Protein AF-A0AAJ0MD45-F1 (afdb_monomer_lite)

Structure (mmCIF, N/CA/C/O backbone):
data_AF-A0AAJ0MD45-F1
#
_entry.id   AF-A0AAJ0MD45-F1
#
loop_
_atom_site.group_PDB
_atom_site.id
_atom_site.type_symbol
_atom_site.label_atom_id
_atom_site.label_alt_id
_atom_site.label_comp_id
_atom_site.label_asym_id
_atom_site.label_entity_id
_atom_site.label_seq_id
_atom_site.pdbx_PDB_ins_code
_atom_site.Cartn_x
_atom_site.Cartn_y
_atom_site.Cartn_z
_atom_site.occupancy
_atom_site.B_iso_or_equiv
_atom_site.auth_seq_id
_atom_site.auth_comp_id
_atom_site.auth_asym_id
_atom_site.auth_atom_id
_atom_site.pdbx_PDB_model_num
ATOM 1 N N . LEU A 1 1 ? -28.366 -1.078 3.105 1.00 83.12 1 LEU A N 1
ATOM 2 C CA . LEU A 1 1 ? -26.933 -0.708 3.150 1.00 83.12 1 LEU A CA 1
ATOM 3 C C . LEU A 1 1 ? -26.158 -1.745 3.974 1.00 83.12 1 LEU A C 1
ATOM 5 O O . LEU A 1 1 ? -26.591 -1.987 5.104 1.00 83.12 1 LEU A O 1
ATOM 9 N N . PRO A 1 2 ? -25.092 -2.366 3.431 1.00 92.88 2 PRO A N 1
ATOM 10 C CA . PRO A 1 2 ? -24.211 -3.306 4.141 1.00 92.88 2 PRO A CA 1
ATOM 11 C C . PRO A 1 2 ? -23.679 -2.762 5.476 1.00 92.88 2 PRO A C 1
ATOM 13 O O . PRO A 1 2 ? -23.594 -1.547 5.665 1.00 92.88 2 PRO A O 1
ATOM 16 N N . ALA A 1 3 ? -23.352 -3.646 6.423 1.00 93.50 3 ALA A N 1
ATOM 17 C CA . ALA A 1 3 ? -23.002 -3.247 7.788 1.00 93.50 3 ALA A CA 1
ATOM 18 C C . ALA A 1 3 ? -21.729 -2.391 7.855 1.00 93.50 3 ALA A C 1
ATOM 20 O O . ALA A 1 3 ? -21.742 -1.358 8.521 1.00 93.50 3 ALA A O 1
ATOM 21 N N . THR A 1 4 ? -20.691 -2.745 7.093 1.00 94.75 4 THR A N 1
ATOM 22 C CA . THR A 1 4 ? -19.435 -1.980 7.007 1.00 94.75 4 THR A CA 1
ATOM 23 C C . THR A 1 4 ? -19.687 -0.554 6.523 1.00 94.75 4 THR A C 1
ATOM 25 O O . THR A 1 4 ? -19.135 0.396 7.065 1.00 94.75 4 THR A O 1
ATOM 28 N N . PHE A 1 5 ? -20.599 -0.364 5.570 1.00 95.19 5 PHE A N 1
ATOM 29 C CA . PHE A 1 5 ? -20.937 0.972 5.074 1.00 95.19 5 PHE A CA 1
ATOM 30 C C . PHE A 1 5 ? -21.738 1.776 6.105 1.00 95.19 5 PHE A C 1
ATOM 32 O O . PHE A 1 5 ? -21.517 2.974 6.257 1.00 95.19 5 PHE A O 1
ATOM 39 N N . ARG A 1 6 ? -22.643 1.133 6.859 1.00 95.56 6 ARG A N 1
ATOM 40 C CA . ARG A 1 6 ? -23.352 1.800 7.967 1.00 95.56 6 ARG A CA 1
ATOM 41 C C . ARG A 1 6 ? -22.382 2.269 9.047 1.00 95.56 6 ARG A C 1
ATOM 43 O O . ARG A 1 6 ? -22.543 3.371 9.562 1.00 95.56 6 ARG A O 1
ATOM 50 N N . ASP A 1 7 ? -21.397 1.447 9.382 1.00 96.56 7 ASP A N 1
ATOM 51 C CA . ASP A 1 7 ? -20.366 1.796 10.355 1.00 96.56 7 ASP A CA 1
ATOM 52 C C . ASP A 1 7 ? -19.456 2.917 9.840 1.00 96.56 7 ASP A C 1
ATOM 54 O O . ASP A 1 7 ? -19.218 3.876 10.571 1.00 96.56 7 ASP A O 1
ATOM 58 N N . ALA A 1 8 ? -19.066 2.890 8.562 1.00 96.50 8 ALA A N 1
ATOM 59 C CA . ALA A 1 8 ? -18.340 3.991 7.931 1.00 96.50 8 ALA A CA 1
ATOM 60 C C . ALA A 1 8 ? -19.123 5.313 8.019 1.00 96.50 8 ALA A C 1
ATOM 62 O O . ALA A 1 8 ? -18.565 6.322 8.435 1.00 96.50 8 ALA A O 1
ATOM 63 N N . VAL A 1 9 ? -20.437 5.304 7.755 1.00 96.75 9 VAL A N 1
ATOM 64 C CA . VAL A 1 9 ? -21.298 6.493 7.918 1.00 96.75 9 VAL A CA 1
ATOM 65 C C . VAL A 1 9 ? -21.298 7.009 9.361 1.00 96.75 9 VAL A C 1
ATOM 67 O O . VAL A 1 9 ? -21.261 8.223 9.571 1.00 96.75 9 VAL A O 1
ATOM 70 N N . LYS A 1 10 ? -21.340 6.121 10.366 1.00 97.06 10 LYS A N 1
ATOM 71 C CA . LYS A 1 10 ? -21.263 6.530 11.780 1.00 97.06 10 LYS A CA 1
ATOM 72 C C . LYS A 1 10 ? -19.928 7.209 12.079 1.00 97.06 10 LYS A C 1
ATOM 74 O O . LYS A 1 10 ? -19.934 8.286 12.667 1.00 97.06 10 LYS A O 1
ATOM 79 N N . VAL A 1 11 ? -18.815 6.613 11.643 1.00 97.19 11 VAL A N 1
ATOM 80 C CA . VAL A 1 11 ? -17.469 7.175 11.836 1.00 97.19 11 VAL A CA 1
ATOM 81 C C . VAL A 1 11 ? -17.342 8.526 11.136 1.00 97.19 11 VAL A C 1
ATOM 83 O O . VAL A 1 11 ? -16.947 9.496 11.774 1.00 97.19 11 VAL A O 1
ATOM 86 N N . SER A 1 12 ? -17.751 8.640 9.870 1.00 97.31 12 SER A N 1
ATOM 87 C CA . SER A 1 12 ? -17.704 9.909 9.131 1.00 97.31 12 SER A CA 1
ATOM 88 C C . SER A 1 12 ? -18.480 11.017 9.842 1.00 97.31 12 SER A C 1
ATOM 90 O O . SER A 1 12 ? -17.963 12.121 10.000 1.00 97.31 12 SER A O 1
ATOM 92 N N . ARG A 1 13 ? -19.688 10.721 10.339 1.00 97.19 13 ARG A N 1
ATOM 93 C CA . ARG A 1 13 ? -20.491 11.687 11.105 1.00 97.19 13 ARG A CA 1
ATOM 94 C C . ARG A 1 13 ? -19.833 12.072 12.427 1.00 97.19 13 ARG A C 1
ATOM 96 O O . ARG A 1 13 ? -19.843 13.250 12.769 1.00 97.19 13 ARG A O 1
ATOM 103 N N . ALA A 1 14 ? -19.252 11.111 13.145 1.00 97.25 14 ALA A N 1
ATOM 104 C CA . ALA A 1 14 ? -18.534 11.369 14.394 1.00 97.25 14 ALA A CA 1
ATOM 105 C C . ALA A 1 14 ? -17.290 12.250 14.181 1.00 97.25 14 ALA A C 1
ATOM 107 O O . ALA A 1 14 ? -16.982 13.088 15.021 1.00 97.25 14 ALA A O 1
ATOM 108 N N . LEU A 1 15 ? -16.627 12.121 13.028 1.00 96.62 15 LEU A N 1
ATOM 109 C CA . LEU A 1 15 ? -15.520 12.984 12.602 1.00 96.62 15 LEU A CA 1
ATOM 110 C C . LEU A 1 15 ? -15.977 14.360 12.078 1.00 96.62 15 LEU A C 1
ATOM 112 O O . LEU A 1 15 ? -15.150 15.146 11.624 1.00 96.62 15 LEU A O 1
ATOM 116 N N . GLY A 1 16 ? -17.282 14.657 12.076 1.00 97.38 16 GLY A N 1
ATOM 117 C CA . GLY A 1 16 ? -17.827 15.903 11.525 1.00 97.38 16 GLY A CA 1
ATOM 118 C C . GLY A 1 16 ? -17.767 15.994 9.994 1.00 97.38 16 GLY A C 1
ATOM 119 O O . GLY A 1 16 ? -17.978 17.066 9.428 1.00 97.38 16 GLY A O 1
ATOM 120 N N . CYS A 1 17 ? -17.497 14.886 9.301 1.00 96.44 17 CYS A N 1
ATOM 121 C CA . CYS A 1 17 ? -17.429 14.835 7.846 1.00 96.44 17 CYS A CA 1
ATOM 122 C C . CYS A 1 17 ? -18.826 14.611 7.249 1.00 96.44 17 CYS A C 1
ATOM 124 O O . CYS A 1 17 ? -19.500 13.621 7.540 1.00 96.44 17 CYS A O 1
ATOM 126 N N . ARG A 1 18 ? -19.259 15.524 6.370 1.00 96.12 18 ARG A N 1
ATOM 127 C CA . ARG A 1 18 ? -20.563 15.438 5.688 1.00 96.12 18 ARG A CA 1
ATOM 128 C C . ARG A 1 18 ? -20.588 14.410 4.555 1.00 96.12 18 ARG A C 1
ATOM 130 O O . ARG A 1 18 ? -21.647 13.858 4.268 1.00 96.12 18 ARG A O 1
ATOM 137 N N . TYR A 1 19 ? -19.449 14.189 3.905 1.00 95.38 19 TYR A N 1
ATOM 138 C CA . TYR A 1 19 ? -19.335 13.354 2.713 1.00 95.38 19 TYR A CA 1
ATOM 139 C C . TYR A 1 19 ? -18.522 12.096 3.007 1.00 95.38 19 TYR A C 1
ATOM 141 O O . TYR A 1 19 ? -17.546 12.140 3.755 1.00 95.38 19 TYR A O 1
ATOM 149 N N . LEU A 1 20 ? -18.945 10.988 2.406 1.00 95.88 20 LEU A N 1
ATOM 150 C CA . LEU A 1 20 ? -18.277 9.695 2.447 1.00 95.88 20 LEU A CA 1
ATOM 151 C C . LEU A 1 20 ? -18.264 9.148 1.022 1.00 95.88 20 LEU A C 1
ATOM 153 O O . LEU A 1 20 ? -19.322 9.030 0.406 1.00 95.88 20 LEU A O 1
ATOM 157 N N . TRP A 1 21 ? -17.073 8.841 0.520 1.00 95.38 21 TRP A N 1
ATOM 158 C CA . TRP A 1 21 ? -16.877 8.204 -0.775 1.00 95.38 21 TRP A CA 1
ATOM 159 C C . TRP A 1 21 ? -16.576 6.720 -0.558 1.00 95.38 21 TRP A C 1
ATOM 161 O O . TRP A 1 21 ? -15.748 6.373 0.284 1.00 95.38 21 TRP A O 1
ATOM 171 N N . ILE A 1 22 ? -17.286 5.857 -1.280 1.00 92.25 22 ILE A N 1
ATOM 172 C CA . ILE A 1 22 ? -17.079 4.407 -1.298 1.00 92.25 22 ILE A CA 1
ATOM 173 C C . ILE A 1 22 ? -17.151 3.998 -2.765 1.00 92.25 22 ILE A C 1
ATOM 175 O O . ILE A 1 22 ? -18.192 4.193 -3.388 1.00 92.25 22 ILE A O 1
ATOM 179 N N . ASP A 1 23 ? -16.071 3.431 -3.296 1.00 88.44 23 ASP A N 1
ATOM 180 C CA . ASP A 1 23 ? -15.916 3.011 -4.696 1.00 88.44 23 ASP A CA 1
ATOM 181 C C . ASP A 1 23 ? -17.160 2.310 -5.274 1.00 88.44 23 ASP A C 1
ATOM 183 O O . ASP A 1 23 ? -17.734 2.744 -6.266 1.00 88.44 23 ASP A O 1
ATOM 187 N N . SER A 1 24 ? -17.663 1.290 -4.587 1.00 88.06 24 SER A N 1
ATOM 188 C CA . SER A 1 24 ? -18.817 0.478 -4.979 1.00 88.06 24 SER A CA 1
ATOM 189 C C . SER A 1 24 ? -20.164 1.208 -4.935 1.00 88.06 24 SER A C 1
ATOM 191 O O . SER A 1 24 ? -21.157 0.676 -5.428 1.00 88.06 24 SER A O 1
ATOM 193 N N . LEU A 1 25 ? -20.226 2.403 -4.339 1.00 89.75 25 LEU A N 1
ATOM 194 C CA . LEU A 1 25 ? -21.418 3.259 -4.314 1.00 89.75 25 LEU A CA 1
ATOM 195 C C . LEU A 1 25 ? -21.279 4.499 -5.202 1.00 89.75 25 LEU A C 1
ATOM 197 O O . LEU A 1 25 ? -22.290 5.033 -5.650 1.00 89.75 25 LEU A O 1
ATOM 201 N N . CYS A 1 26 ? -20.054 4.987 -5.392 1.00 91.31 26 CYS A N 1
ATOM 202 C CA . CYS A 1 26 ? -19.765 6.241 -6.081 1.00 91.31 26 CYS A CA 1
ATOM 203 C C . CYS A 1 26 ? -19.313 6.049 -7.532 1.00 91.31 26 CYS A C 1
ATOM 205 O O . CYS A 1 26 ? -19.339 7.020 -8.277 1.00 91.31 26 CYS A O 1
ATOM 207 N N . ILE A 1 27 ? -18.926 4.832 -7.919 1.00 89.44 27 ILE A N 1
ATOM 208 C CA . ILE A 1 27 ? -18.541 4.461 -9.284 1.00 89.44 27 ILE A CA 1
ATOM 209 C C . ILE A 1 27 ? -19.609 3.518 -9.849 1.00 89.44 27 ILE A C 1
ATOM 211 O O . ILE A 1 27 ? -19.971 2.520 -9.214 1.00 89.44 27 ILE A O 1
ATOM 215 N N . ILE A 1 28 ? -20.090 3.809 -11.055 1.00 89.06 28 ILE A N 1
ATOM 216 C CA . ILE A 1 28 ? -21.016 2.969 -11.811 1.00 89.06 28 ILE A CA 1
ATOM 217 C C . ILE A 1 28 ? -20.252 1.742 -12.324 1.00 89.06 28 ILE A C 1
ATOM 219 O O . ILE A 1 28 ? -19.382 1.824 -13.191 1.00 89.06 28 ILE A O 1
ATOM 223 N N . GLN A 1 29 ? -20.593 0.580 -11.772 1.00 83.00 29 GLN A N 1
ATOM 224 C CA . GLN A 1 29 ? -19.960 -0.700 -12.091 1.00 83.00 29 GLN A CA 1
ATOM 225 C C . GLN A 1 29 ? -20.602 -1.368 -13.320 1.00 83.00 29 GLN A C 1
ATOM 227 O O . GLN A 1 29 ? -21.792 -1.192 -13.576 1.00 83.00 29 GLN A O 1
ATOM 232 N N . GLY A 1 30 ? -19.840 -2.223 -14.010 1.00 81.31 30 GLY A N 1
ATOM 233 C CA . GLY A 1 30 ? -20.331 -3.067 -15.109 1.00 81.31 30 GLY A CA 1
ATOM 234 C C . GLY A 1 30 ? -20.169 -2.463 -16.507 1.00 81.31 30 GLY A C 1
ATOM 235 O O . GLY A 1 30 ? -19.502 -1.443 -16.692 1.00 81.31 30 GLY A O 1
ATOM 236 N N . ASP A 1 31 ? -20.756 -3.129 -17.504 1.00 78.94 31 ASP A N 1
ATOM 237 C CA . ASP A 1 31 ? -20.684 -2.714 -18.908 1.00 78.94 31 ASP A CA 1
ATOM 238 C C . ASP A 1 31 ? -21.360 -1.355 -19.119 1.00 78.94 31 ASP A C 1
ATOM 240 O O . ASP A 1 31 ? -22.496 -1.133 -18.700 1.00 78.94 31 ASP A O 1
ATOM 244 N N . GLY A 1 32 ? -20.648 -0.432 -19.770 1.00 80.50 32 GLY A N 1
ATOM 245 C CA . GLY A 1 32 ? -21.091 0.959 -19.914 1.00 80.50 32 GLY A CA 1
ATOM 246 C C . GLY A 1 32 ? -20.976 1.796 -18.632 1.00 80.50 32 GLY A C 1
ATOM 247 O O . GLY A 1 32 ? -21.434 2.937 -18.622 1.00 80.50 32 GLY A O 1
ATOM 248 N N . GLY A 1 33 ? -20.373 1.249 -17.572 1.00 84.06 33 GLY A N 1
ATOM 249 C CA . GLY A 1 33 ? -20.033 1.976 -16.353 1.00 84.06 33 GLY A CA 1
ATOM 250 C C . GLY A 1 33 ? -18.845 2.928 -16.523 1.00 84.06 33 GLY A C 1
ATOM 251 O O . GLY A 1 33 ? -18.151 2.932 -17.543 1.00 84.06 33 GLY A O 1
ATOM 252 N N . ASP A 1 34 ? -18.584 3.726 -15.493 1.00 87.06 34 ASP A N 1
ATOM 253 C CA . ASP A 1 34 ? -17.570 4.787 -15.489 1.00 87.06 34 ASP A CA 1
ATOM 254 C C . ASP A 1 34 ? -16.270 4.388 -14.771 1.00 87.06 34 ASP A C 1
ATOM 256 O O . ASP A 1 34 ? -15.356 5.200 -14.659 1.00 87.06 34 ASP A O 1
ATOM 260 N N . PHE A 1 35 ? -16.113 3.121 -14.366 1.00 84.56 35 PHE A N 1
ATOM 261 C CA . PHE A 1 35 ? -14.917 2.643 -13.658 1.00 84.56 35 PHE A CA 1
ATOM 262 C C . PHE A 1 35 ? -13.598 3.029 -14.342 1.00 84.56 35 PHE A C 1
ATOM 264 O O . PHE A 1 35 ? -12.674 3.484 -13.681 1.00 84.56 35 PHE A O 1
ATOM 271 N N . ASN A 1 36 ? -13.493 2.904 -15.670 1.00 80.19 36 ASN A N 1
ATOM 272 C CA . ASN A 1 36 ? -12.269 3.276 -16.395 1.00 80.19 36 ASN A CA 1
ATOM 273 C C . ASN A 1 36 ? -11.965 4.784 -16.349 1.00 80.19 36 ASN A C 1
ATOM 275 O O . ASN A 1 36 ? -10.815 5.181 -16.543 1.00 80.19 36 ASN A O 1
ATOM 279 N N . GLN A 1 37 ? -12.986 5.620 -16.165 1.00 83.00 37 GLN A N 1
ATOM 280 C CA . GLN A 1 37 ? -12.845 7.061 -15.994 1.00 83.00 37 GLN A CA 1
ATOM 281 C C . GLN A 1 37 ? -12.492 7.374 -14.538 1.00 83.00 37 GLN A C 1
ATOM 283 O O . GLN A 1 37 ? -11.464 7.996 -14.286 1.00 83.00 37 GLN A O 1
ATOM 288 N N . GLU A 1 38 ? -13.274 6.865 -13.588 1.00 86.44 38 GLU A N 1
ATOM 289 C CA . GLU A 1 38 ? -13.096 7.123 -12.157 1.00 86.44 38 GLU A CA 1
ATOM 290 C C . GLU A 1 38 ? -11.792 6.535 -11.601 1.00 86.44 38 GLU A C 1
ATOM 292 O O . GLU A 1 38 ? -11.142 7.164 -10.767 1.00 86.44 38 GLU A O 1
ATOM 297 N N . ALA A 1 39 ? -11.325 5.394 -12.120 1.00 80.75 39 ALA A N 1
ATOM 298 C CA . ALA A 1 39 ? -10.041 4.801 -11.741 1.00 80.75 39 ALA A CA 1
ATOM 299 C C . ALA A 1 39 ? -8.860 5.758 -11.978 1.00 80.75 39 ALA A C 1
ATOM 301 O O . ALA A 1 39 ? -7.920 5.786 -11.185 1.00 80.75 39 ALA A O 1
ATOM 302 N N . LYS A 1 40 ? -8.931 6.601 -13.019 1.00 79.25 40 LYS A N 1
ATOM 303 C CA . LYS A 1 40 ? -7.914 7.632 -13.302 1.00 79.25 40 LYS A CA 1
ATOM 304 C C . LYS A 1 40 ? -7.949 8.776 -12.287 1.00 79.25 40 LYS A C 1
ATOM 306 O O . LYS A 1 40 ? -6.951 9.461 -12.096 1.00 79.25 40 LYS A O 1
ATOM 311 N N . HIS A 1 41 ? -9.091 8.982 -11.637 1.00 84.44 41 HIS A N 1
ATOM 312 C CA . HIS A 1 41 ? -9.302 10.020 -10.631 1.00 84.44 41 HIS A CA 1
ATOM 313 C C . HIS A 1 41 ? -9.136 9.511 -9.195 1.00 84.44 41 HIS A C 1
ATOM 315 O O . HIS A 1 41 ? -9.073 10.329 -8.277 1.00 84.44 41 HIS A O 1
ATOM 321 N N . MET A 1 42 ? -8.990 8.196 -8.975 1.00 84.44 42 MET A N 1
ATOM 322 C CA . MET A 1 42 ? -8.788 7.623 -7.636 1.00 84.44 42 MET A CA 1
ATOM 323 C C . MET A 1 42 ? -7.632 8.302 -6.899 1.00 84.44 42 MET A C 1
ATOM 325 O O . MET A 1 42 ? -7.763 8.621 -5.720 1.00 84.44 42 MET A O 1
ATOM 329 N N . GLU A 1 43 ? -6.541 8.627 -7.597 1.00 85.19 43 GLU A N 1
ATOM 330 C CA . GLU A 1 43 ? -5.417 9.353 -7.000 1.00 85.19 43 GLU A CA 1
ATOM 331 C C . GLU A 1 43 ? -5.854 10.669 -6.323 1.00 85.19 43 GLU A C 1
ATOM 333 O O . GLU A 1 43 ? -5.455 10.981 -5.196 1.00 85.19 43 GLU A O 1
ATOM 338 N N . GLN A 1 44 ? -6.710 11.434 -7.000 1.00 88.56 44 GLN A N 1
ATOM 339 C CA . GLN A 1 44 ? -7.220 12.726 -6.541 1.00 88.56 44 GLN A CA 1
ATOM 340 C C . GLN A 1 44 ? -8.215 12.545 -5.393 1.00 88.56 44 GLN A C 1
ATOM 342 O O . GLN A 1 44 ? -8.210 13.334 -4.449 1.00 88.56 44 GLN A O 1
ATOM 347 N N . VAL A 1 45 ? -9.021 11.481 -5.435 1.00 91.69 45 VAL A N 1
ATOM 348 C CA . VAL A 1 45 ? -9.960 11.131 -4.362 1.00 91.69 45 VAL A CA 1
ATOM 349 C C . VAL A 1 45 ? -9.210 10.821 -3.065 1.00 91.69 45 VAL A C 1
ATOM 351 O O . VAL A 1 45 ? -9.470 11.468 -2.050 1.00 91.69 45 VAL A O 1
ATOM 354 N N . TYR A 1 46 ? -8.246 9.893 -3.083 1.00 91.25 46 TYR A N 1
ATOM 355 C CA . TYR A 1 46 ? -7.515 9.493 -1.872 1.00 91.25 46 TYR A CA 1
ATOM 356 C C . TYR A 1 46 ? -6.631 10.617 -1.323 1.00 91.25 46 TYR A C 1
ATOM 358 O O . TYR A 1 46 ? -6.619 10.861 -0.116 1.00 91.25 46 TYR A O 1
ATOM 366 N N . SER A 1 47 ? -5.945 11.360 -2.195 1.00 89.06 47 SER A N 1
ATOM 367 C CA . SER A 1 47 ? -5.082 12.463 -1.750 1.00 89.06 47 SER A CA 1
ATOM 368 C C . SER A 1 47 ? -5.832 13.737 -1.351 1.00 89.06 47 SER A C 1
ATOM 370 O O . SER A 1 47 ? -5.320 14.526 -0.549 1.00 89.06 47 SER A O 1
ATOM 372 N N . GLY A 1 48 ? -7.052 13.927 -1.861 1.00 91.38 48 GLY A N 1
ATOM 373 C CA . GLY A 1 48 ? -7.964 15.003 -1.476 1.00 91.38 48 GLY A CA 1
ATOM 374 C C . GLY A 1 48 ? -8.844 14.680 -0.263 1.00 91.38 48 GLY A C 1
ATOM 375 O O . GLY A 1 48 ? -9.453 15.591 0.302 1.00 91.38 48 GLY A O 1
ATOM 376 N N . ALA A 1 49 ? -8.916 13.414 0.160 1.00 93.62 49 ALA A N 1
ATOM 377 C CA . ALA A 1 49 ? -9.739 12.997 1.288 1.00 93.62 49 ALA A CA 1
ATOM 378 C C . ALA A 1 49 ? -9.273 13.633 2.610 1.00 93.62 49 ALA A C 1
ATOM 380 O O . ALA A 1 49 ? -8.079 13.795 2.876 1.00 93.62 49 ALA A O 1
ATOM 381 N N . TYR A 1 50 ? -10.232 13.949 3.488 1.00 94.50 50 TYR A N 1
ATOM 382 C CA . TYR A 1 50 ? -9.927 14.390 4.853 1.00 94.50 50 TYR A CA 1
ATOM 383 C C . TYR A 1 50 ? -9.129 13.317 5.614 1.00 94.50 50 TYR A C 1
ATOM 385 O O . TYR A 1 50 ? -8.080 13.613 6.197 1.00 94.50 50 TYR A O 1
ATOM 393 N N . CYS A 1 51 ? -9.623 12.077 5.557 1.00 94.69 51 CYS A N 1
ATOM 394 C CA . CYS A 1 51 ? -8.945 10.854 5.964 1.00 94.69 51 CYS A CA 1
ATOM 395 C C . CYS A 1 51 ? -9.547 9.651 5.224 1.00 94.69 51 CYS A C 1
ATOM 397 O O . CYS A 1 51 ? -10.706 9.692 4.806 1.00 94.69 51 CYS A O 1
ATOM 399 N N . VAL A 1 52 ? -8.788 8.565 5.134 1.00 95.31 52 VAL A N 1
ATOM 400 C CA . VAL A 1 52 ? -9.249 7.262 4.643 1.00 95.31 52 VAL A CA 1
ATOM 401 C C . VAL A 1 52 ? -9.587 6.365 5.831 1.00 95.31 52 VAL A C 1
ATOM 403 O O . VAL A 1 52 ? -8.867 6.346 6.829 1.00 95.31 52 VAL A O 1
ATOM 406 N N . LEU A 1 53 ? -10.696 5.628 5.739 1.00 95.62 53 LEU A N 1
ATOM 407 C CA . LEU A 1 53 ? -11.059 4.600 6.716 1.00 95.62 53 LEU A CA 1
ATOM 408 C C . LEU A 1 53 ? -10.646 3.236 6.155 1.00 95.62 53 LEU A C 1
ATOM 410 O O . LEU A 1 53 ? -11.312 2.702 5.270 1.00 95.62 53 LEU A O 1
ATOM 414 N N . ALA A 1 54 ? -9.555 2.676 6.667 1.00 93.88 54 ALA A N 1
ATOM 415 C CA . ALA A 1 54 ? -9.053 1.368 6.271 1.00 93.88 54 ALA A CA 1
ATOM 416 C C . ALA A 1 54 ? -9.600 0.299 7.225 1.00 93.88 54 ALA A C 1
ATOM 418 O O . ALA A 1 54 ? -9.227 0.227 8.396 1.00 93.88 54 ALA A O 1
ATOM 419 N N . VAL A 1 55 ? -10.530 -0.522 6.744 1.00 91.38 55 VAL A N 1
ATOM 420 C CA . VAL A 1 55 ? -11.215 -1.519 7.575 1.00 91.38 55 VAL A CA 1
ATOM 421 C C . VAL A 1 55 ? -10.567 -2.888 7.384 1.00 91.38 55 VAL A C 1
ATOM 423 O O . VAL A 1 55 ? -11.010 -3.676 6.553 1.00 91.38 55 VAL A O 1
ATOM 426 N N . SER A 1 56 ? -9.520 -3.173 8.160 1.00 84.94 56 SER A N 1
ATOM 427 C CA . SER A 1 56 ? -8.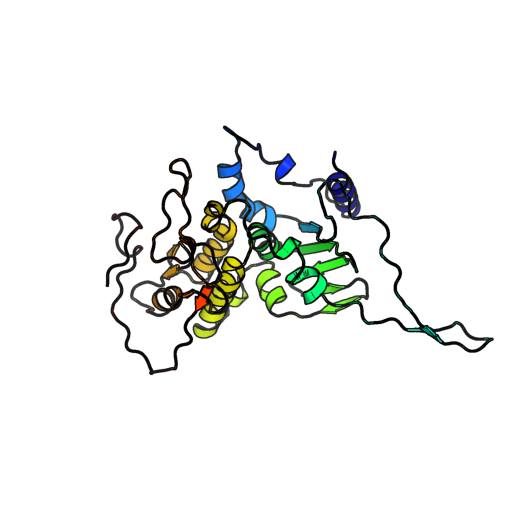767 -4.435 8.069 1.00 84.94 56 SER A CA 1
ATOM 428 C C . SER A 1 56 ? -9.449 -5.609 8.777 1.00 84.94 56 SER A C 1
ATOM 430 O O . SER A 1 56 ? -9.200 -6.752 8.427 1.00 84.94 56 SER A O 1
ATOM 432 N N . ARG A 1 57 ? -10.322 -5.346 9.759 1.00 83.25 57 ARG A N 1
ATOM 433 C CA . ARG A 1 57 ? -10.977 -6.393 10.574 1.00 83.25 57 ARG A CA 1
ATOM 434 C C . ARG A 1 57 ? -12.266 -6.984 9.998 1.00 83.25 57 ARG A C 1
ATOM 436 O O . ARG A 1 57 ? -12.858 -7.869 10.606 1.00 83.25 57 ARG A O 1
ATOM 443 N N . ALA A 1 58 ? -12.784 -6.430 8.904 1.00 79.06 58 ALA A N 1
ATOM 444 C CA . ALA A 1 58 ? -14.065 -6.859 8.353 1.00 79.06 58 ALA A CA 1
ATOM 445 C C . ALA A 1 58 ? -13.840 -7.886 7.240 1.00 79.06 58 ALA A C 1
ATOM 447 O O . ALA A 1 58 ? -13.410 -7.529 6.148 1.00 79.06 58 ALA A O 1
ATOM 448 N N . ALA A 1 59 ? -14.226 -9.140 7.483 1.00 76.56 59 ALA A N 1
ATOM 449 C CA . ALA A 1 59 ? -14.123 -10.214 6.488 1.00 76.56 59 ALA A CA 1
ATOM 450 C C . ALA A 1 59 ? -14.982 -9.976 5.225 1.00 76.56 59 ALA A C 1
ATOM 452 O O . ALA A 1 59 ? -14.785 -10.614 4.195 1.00 76.56 59 ALA A O 1
ATOM 453 N N . SER A 1 60 ? -15.975 -9.082 5.293 1.00 82.38 60 SER A N 1
ATOM 454 C CA . SER A 1 60 ? -16.773 -8.659 4.139 1.00 82.38 60 SER A CA 1
ATOM 455 C C . SER A 1 60 ? -17.462 -7.315 4.388 1.00 82.38 60 SER A C 1
ATOM 457 O O . SER A 1 60 ? -17.547 -6.831 5.521 1.00 82.38 60 SER A O 1
ATOM 459 N N . HIS A 1 61 ? -18.069 -6.741 3.345 1.00 82.00 61 HIS A N 1
ATOM 460 C CA . HIS A 1 61 ? -18.904 -5.537 3.464 1.00 82.00 61 HIS A CA 1
ATOM 461 C C . HIS A 1 61 ? -20.138 -5.727 4.376 1.00 82.00 61 HIS A C 1
ATOM 463 O O . HIS A 1 61 ? -20.746 -4.747 4.819 1.00 82.00 61 HIS A O 1
ATOM 469 N N . TYR A 1 62 ? -20.511 -6.974 4.686 1.00 87.69 62 TYR A N 1
ATOM 470 C CA . TYR A 1 62 ? -21.651 -7.309 5.542 1.00 87.69 62 TYR A CA 1
ATOM 471 C C . TYR A 1 62 ? -21.289 -7.496 7.019 1.00 87.69 62 TYR A C 1
ATOM 473 O O . TYR A 1 62 ? -22.205 -7.527 7.838 1.00 87.69 62 TYR A O 1
ATOM 481 N N . ALA A 1 63 ? -20.001 -7.579 7.366 1.00 88.31 63 ALA A N 1
ATOM 482 C CA . ALA A 1 63 ? -19.559 -7.861 8.732 1.00 88.31 63 ALA A CA 1
ATOM 483 C C . ALA A 1 63 ? -19.729 -6.661 9.684 1.00 88.31 63 ALA A C 1
ATOM 485 O O . ALA A 1 63 ? -20.125 -6.836 10.834 1.00 88.31 63 ALA A O 1
ATOM 486 N N . GLY A 1 64 ? -19.486 -5.434 9.202 1.00 90.69 64 GLY A N 1
ATOM 487 C CA . GLY A 1 64 ? -19.306 -4.283 10.093 1.00 90.69 64 GLY A CA 1
ATOM 488 C C . GLY A 1 64 ? -17.925 -4.302 10.755 1.00 90.69 64 GLY A C 1
ATOM 489 O O . GLY A 1 64 ? -17.161 -5.247 10.582 1.00 90.69 64 GLY A O 1
ATOM 490 N N . PHE A 1 65 ? -17.581 -3.239 11.481 1.00 93.38 65 PHE A N 1
ATOM 491 C CA . PHE A 1 65 ? -16.264 -3.124 12.130 1.00 93.38 65 PHE A CA 1
ATOM 492 C C . PHE A 1 65 ? -16.276 -2.398 13.480 1.00 93.38 65 PHE A C 1
ATOM 494 O O . PHE A 1 65 ? -15.254 -2.360 14.168 1.00 93.38 65 PHE A O 1
ATOM 501 N N . LEU A 1 66 ? -17.425 -1.861 13.905 1.00 93.00 66 LEU A N 1
ATOM 502 C CA . LEU A 1 66 ? -17.583 -1.203 15.210 1.00 93.00 66 LEU A CA 1
ATOM 503 C C . LEU A 1 66 ? -18.102 -2.143 16.311 1.00 93.00 66 LEU A C 1
ATOM 505 O O . LEU A 1 66 ? -18.606 -1.684 17.333 1.00 93.00 66 LEU A O 1
ATOM 509 N N . HIS A 1 67 ? -18.015 -3.457 16.112 1.00 87.88 67 HIS A N 1
ATOM 510 C CA . HIS A 1 67 ? -18.357 -4.431 17.147 1.00 87.88 67 HIS A CA 1
ATOM 511 C C . HIS A 1 67 ? -17.270 -4.492 18.242 1.00 87.88 67 HIS A C 1
ATOM 513 O O . HIS A 1 67 ? -16.115 -4.121 17.975 1.00 87.88 67 HIS A O 1
ATOM 519 N N . PRO A 1 68 ? -17.610 -4.977 19.458 1.00 87.44 68 PRO A N 1
ATOM 520 C CA . PRO A 1 68 ? -16.653 -5.142 20.550 1.00 87.44 68 PRO A CA 1
ATOM 521 C C . PRO A 1 68 ? -15.381 -5.884 20.119 1.00 87.44 68 PRO A C 1
ATOM 523 O O . PRO A 1 68 ? -15.390 -6.698 19.184 1.00 87.44 68 PRO A O 1
ATOM 526 N N . ARG A 1 69 ? -14.264 -5.558 20.771 1.00 84.12 69 ARG A N 1
ATOM 527 C CA . ARG A 1 69 ? -12.980 -6.231 20.547 1.00 84.12 69 ARG A CA 1
ATOM 528 C C . ARG A 1 69 ? -12.850 -7.450 21.442 1.00 84.12 69 ARG A C 1
ATOM 530 O O . ARG A 1 69 ? -13.550 -7.560 22.445 1.00 84.12 69 ARG A O 1
ATOM 537 N N . LYS A 1 70 ? -11.948 -8.351 21.056 1.00 81.88 70 LYS A N 1
ATOM 538 C CA . LYS A 1 70 ? -11.584 -9.496 21.885 1.00 81.88 70 LYS A CA 1
ATOM 539 C C . LYS A 1 70 ? -10.991 -8.980 23.198 1.00 81.88 70 LYS A C 1
ATOM 541 O O . LYS A 1 70 ? -10.136 -8.093 23.180 1.00 81.88 70 LYS A O 1
ATOM 546 N N . GLU A 1 71 ? -11.467 -9.521 24.313 1.00 85.06 71 GLU A N 1
ATOM 547 C CA . GLU A 1 71 ? -10.864 -9.267 25.618 1.00 85.06 71 GLU A CA 1
ATOM 548 C C . GLU A 1 71 ? -9.416 -9.759 25.621 1.00 85.06 71 GLU A C 1
ATOM 550 O O . GLU A 1 71 ? -9.057 -10.710 24.920 1.00 85.06 71 GLU A O 1
ATOM 555 N N . ARG A 1 72 ? -8.571 -9.054 26.365 1.00 86.94 72 ARG A N 1
ATOM 556 C CA . ARG A 1 72 ? -7.143 -9.344 26.437 1.00 86.94 72 ARG A CA 1
ATOM 557 C C . ARG A 1 72 ? -6.857 -10.084 27.720 1.00 86.94 72 ARG A C 1
ATOM 559 O O . ARG A 1 72 ? -7.396 -9.716 28.762 1.00 86.94 72 ARG A O 1
ATOM 566 N N . ASP A 1 73 ? -5.956 -11.046 27.634 1.00 89.75 73 ASP A N 1
ATOM 567 C CA . ASP A 1 73 ? -5.425 -11.693 28.818 1.00 89.75 73 ASP A CA 1
ATOM 568 C C . ASP A 1 73 ? -4.618 -10.676 29.630 1.00 89.75 73 ASP A C 1
ATOM 570 O O . ASP A 1 73 ? -3.860 -9.859 29.088 1.00 89.75 73 ASP A O 1
ATOM 574 N N . PHE A 1 74 ? -4.822 -10.705 30.942 1.00 91.25 74 PHE A N 1
ATOM 575 C CA . PHE A 1 74 ? -4.131 -9.839 31.878 1.00 91.25 74 PHE A CA 1
ATOM 576 C C . PHE A 1 74 ? -3.867 -10.565 33.192 1.00 91.25 74 PHE A C 1
ATOM 578 O O . PHE A 1 74 ? -4.605 -11.466 33.591 1.00 91.25 74 PHE A O 1
ATOM 585 N N . VAL A 1 75 ? -2.827 -10.126 33.891 1.00 92.56 75 VAL A N 1
ATOM 586 C CA . VAL A 1 75 ? -2.546 -10.516 35.271 1.00 92.56 75 VAL A CA 1
ATOM 587 C C . VAL A 1 75 ? -2.832 -9.317 36.162 1.00 92.56 75 VAL A C 1
ATOM 589 O O . VAL A 1 75 ? -2.282 -8.238 35.946 1.00 92.56 75 VAL A O 1
ATOM 592 N N . ALA A 1 76 ? -3.699 -9.502 37.154 1.00 92.06 76 ALA A N 1
ATOM 593 C CA . ALA A 1 76 ? -3.928 -8.516 38.200 1.00 92.06 76 ALA A CA 1
ATOM 594 C C . ALA A 1 76 ? -2.931 -8.752 39.341 1.00 92.06 76 ALA A C 1
ATOM 596 O O . ALA A 1 76 ? -2.847 -9.856 39.879 1.00 92.06 76 ALA A O 1
ATOM 597 N N . LEU A 1 77 ? -2.179 -7.719 39.700 1.00 90.31 77 LEU A N 1
ATOM 598 C CA . LEU A 1 77 ? -1.261 -7.696 40.831 1.00 90.31 77 LEU A CA 1
ATOM 599 C C . LEU A 1 77 ? -1.770 -6.669 41.838 1.00 90.31 77 LEU A C 1
ATOM 601 O O . LEU A 1 77 ? -1.913 -5.497 41.505 1.00 90.31 77 LEU A O 1
ATOM 605 N N . GLY A 1 78 ? -2.032 -7.088 43.068 1.00 86.81 78 GLY A N 1
ATOM 606 C CA . GLY A 1 78 ? -2.466 -6.185 44.127 1.00 86.81 78 GLY A CA 1
ATOM 607 C C . GLY A 1 78 ? -2.385 -6.846 45.495 1.00 86.81 78 GLY A C 1
ATOM 608 O O . GLY A 1 78 ? -2.388 -8.073 45.594 1.00 86.81 78 GLY A O 1
ATOM 609 N N . GLU A 1 79 ? -2.304 -6.017 46.530 1.00 83.62 79 GLU A N 1
ATOM 610 C CA . GLU A 1 79 ? -2.517 -6.418 47.922 1.00 83.62 79 GLU A CA 1
ATOM 611 C C . GLU A 1 79 ? -3.974 -6.129 48.322 1.00 83.62 79 GLU A C 1
ATOM 613 O O . GLU A 1 79 ? -4.625 -5.281 47.711 1.00 83.62 79 GLU A O 1
ATOM 618 N N . ASP A 1 80 ? -4.487 -6.795 49.364 1.00 80.62 80 ASP A N 1
ATOM 619 C CA . ASP A 1 80 ? -5.913 -6.787 49.752 1.00 80.62 80 ASP A CA 1
ATOM 620 C C . ASP A 1 80 ? -6.523 -5.390 50.024 1.00 80.62 80 ASP A C 1
ATOM 622 O O . ASP A 1 80 ? -7.745 -5.258 50.088 1.00 80.62 80 ASP A O 1
ATOM 626 N N . ASN A 1 81 ? -5.702 -4.340 50.166 1.00 85.62 81 ASN A N 1
ATOM 627 C CA . ASN A 1 81 ? -6.128 -2.975 50.497 1.00 85.62 81 ASN A CA 1
ATOM 628 C C . ASN A 1 81 ? -5.725 -1.897 49.472 1.00 85.62 81 ASN A C 1
ATOM 630 O O . ASN A 1 81 ? -5.982 -0.717 49.720 1.00 85.62 81 ASN A O 1
ATOM 634 N N . GLU A 1 82 ? -5.126 -2.259 48.334 1.00 88.19 82 GLU A N 1
ATOM 635 C CA . GLU A 1 82 ? -4.763 -1.300 47.283 1.00 88.19 82 GLU A CA 1
ATOM 636 C C . GLU A 1 82 ? -5.435 -1.635 45.942 1.00 88.19 82 GLU A C 1
ATOM 638 O O . GLU A 1 82 ? -5.731 -2.799 45.663 1.00 88.19 82 GLU A O 1
ATOM 643 N N . PRO A 1 83 ? -5.704 -0.632 45.082 1.00 89.00 83 PRO A N 1
ATOM 644 C CA . PRO A 1 83 ? -6.199 -0.888 43.738 1.00 89.00 83 PRO A CA 1
ATOM 645 C C . PRO A 1 83 ? -5.219 -1.796 42.977 1.00 89.00 83 PRO A C 1
ATOM 647 O O . PRO A 1 83 ? -4.034 -1.466 42.901 1.00 89.00 83 PRO A O 1
ATOM 650 N N . PRO A 1 84 ? -5.681 -2.911 42.387 1.00 89.88 84 PRO A N 1
ATOM 651 C CA . PRO A 1 84 ? -4.798 -3.801 41.654 1.00 89.88 84 PRO A CA 1
ATOM 652 C C . PRO A 1 84 ? -4.262 -3.117 40.393 1.00 89.88 84 PRO A C 1
ATOM 654 O O . PRO A 1 84 ? -4.982 -2.410 39.681 1.00 89.88 84 PRO A O 1
ATOM 657 N N . PHE A 1 85 ? -2.998 -3.380 40.087 1.00 90.31 85 PHE A N 1
ATOM 658 C CA . PHE A 1 85 ? -2.371 -3.053 38.817 1.00 90.31 85 PHE A CA 1
ATOM 659 C C . PHE A 1 85 ? -2.567 -4.214 37.845 1.00 90.31 85 PHE A C 1
ATOM 661 O O . PHE A 1 85 ? -2.409 -5.377 38.206 1.00 90.31 85 PHE A O 1
ATOM 668 N N . TYR A 1 86 ? -2.885 -3.903 36.593 1.00 89.69 86 TYR A N 1
ATOM 669 C CA . TYR A 1 86 ? -3.102 -4.905 35.554 1.00 89.69 86 TYR A CA 1
ATOM 670 C C . TYR A 1 86 ? -1.930 -4.898 34.577 1.00 89.69 86 TYR A C 1
ATOM 672 O O . TYR A 1 86 ? -1.563 -3.848 34.049 1.00 89.69 86 TYR A O 1
ATOM 680 N N . ILE A 1 87 ? -1.352 -6.070 34.331 1.00 90.00 87 ILE A N 1
ATOM 681 C CA . ILE A 1 87 ? -0.302 -6.277 33.334 1.00 90.00 87 ILE A CA 1
ATOM 682 C C . ILE A 1 87 ? -0.890 -7.077 32.177 1.00 90.00 87 ILE A C 1
ATOM 684 O O . ILE A 1 87 ? -1.440 -8.154 32.388 1.00 90.00 87 ILE A O 1
ATOM 688 N N . CYS A 1 88 ? -0.728 -6.570 30.957 1.00 89.00 88 CYS A N 1
ATOM 689 C CA . CYS A 1 88 ? -1.133 -7.238 29.721 1.00 89.00 88 CYS A CA 1
ATOM 690 C C . CYS A 1 88 ? 0.053 -7.285 28.751 1.00 89.00 88 CYS A C 1
ATOM 692 O O . CYS A 1 88 ? 0.951 -6.442 28.826 1.00 89.00 88 CYS A O 1
ATOM 694 N N . GLU A 1 89 ? 0.030 -8.209 27.791 1.00 88.50 89 GLU A N 1
ATOM 695 C CA . GLU A 1 89 ? 0.994 -8.220 26.680 1.00 88.50 89 GLU A CA 1
ATOM 696 C C . GLU A 1 89 ? 0.955 -6.910 25.887 1.00 88.50 89 GLU A C 1
ATOM 698 O O . GLU A 1 89 ? -0.083 -6.260 25.834 1.00 88.50 89 GLU A O 1
ATOM 703 N N . ASN A 1 90 ? 2.048 -6.502 25.241 1.00 87.50 90 ASN A N 1
ATOM 704 C CA . ASN A 1 90 ? 2.026 -5.301 24.403 1.00 87.50 90 ASN A CA 1
ATOM 705 C C . ASN A 1 90 ? 1.092 -5.504 23.187 1.00 87.50 90 ASN A C 1
ATOM 707 O O . ASN A 1 90 ? 1.161 -6.528 22.519 1.00 87.50 90 ASN A O 1
ATOM 711 N N . ILE A 1 91 ? 0.216 -4.533 22.910 1.00 90.25 91 ILE A N 1
ATOM 712 C CA . ILE A 1 91 ? -0.735 -4.555 21.782 1.00 90.25 91 ILE A CA 1
ATOM 713 C C . ILE A 1 91 ? -0.275 -3.709 20.583 1.00 90.25 91 ILE A C 1
ATOM 715 O O . ILE A 1 91 ? -0.887 -3.735 19.515 1.00 90.25 91 ILE A O 1
ATOM 719 N N . ASP A 1 92 ? 0.766 -2.903 20.745 1.00 91.62 92 ASP A N 1
ATOM 720 C CA . ASP A 1 92 ? 1.200 -1.928 19.753 1.00 91.62 92 ASP A CA 1
ATOM 721 C C . ASP A 1 92 ? 2.105 -2.582 18.704 1.00 91.62 92 ASP A C 1
ATOM 723 O O . ASP A 1 92 ? 3.329 -2.519 18.788 1.00 91.62 92 ASP A O 1
ATOM 727 N N . ASP A 1 93 ? 1.486 -3.183 17.683 1.00 91.12 93 ASP A N 1
ATOM 728 C CA . ASP A 1 93 ? 2.186 -3.739 16.521 1.00 91.12 93 ASP A CA 1
ATOM 729 C C . ASP A 1 93 ? 1.538 -3.305 15.195 1.00 91.12 93 ASP A C 1
ATOM 731 O O . ASP A 1 93 ? 0.724 -4.003 14.592 1.00 91.12 93 ASP A O 1
ATOM 735 N N . PHE A 1 94 ? 1.894 -2.109 14.718 1.00 90.81 94 PHE A N 1
ATOM 736 C CA . PHE A 1 94 ? 1.395 -1.610 13.433 1.00 90.81 94 PHE A CA 1
ATOM 737 C C . PHE A 1 94 ? 1.829 -2.478 12.242 1.00 90.81 94 PHE A C 1
ATOM 739 O O . PHE A 1 94 ? 1.115 -2.551 11.242 1.00 90.81 94 PHE A O 1
ATOM 746 N N . ASN A 1 95 ? 2.993 -3.127 12.320 1.00 89.38 95 ASN A N 1
ATOM 747 C CA . ASN A 1 95 ? 3.492 -3.914 11.201 1.00 89.38 95 ASN A CA 1
ATOM 748 C C . ASN A 1 95 ? 2.630 -5.166 11.009 1.00 89.38 95 ASN A C 1
ATOM 750 O O . ASN A 1 95 ? 2.044 -5.331 9.939 1.00 89.38 95 ASN A O 1
ATOM 754 N N . ALA A 1 96 ? 2.463 -5.959 12.068 1.00 89.62 96 ALA A N 1
ATOM 755 C CA . ALA A 1 96 ? 1.646 -7.166 12.027 1.00 89.62 96 ALA A CA 1
ATOM 756 C C . ALA A 1 96 ? 0.159 -6.844 11.804 1.00 89.62 96 ALA A C 1
ATOM 758 O O . ALA A 1 96 ? -0.508 -7.475 10.988 1.00 89.62 96 ALA A O 1
ATOM 759 N N . HIS A 1 97 ? -0.381 -5.831 12.494 1.00 90.44 97 HIS A N 1
ATOM 760 C CA . HIS A 1 97 ? -1.824 -5.566 12.465 1.00 90.44 97 HIS A CA 1
ATOM 761 C C . HIS A 1 97 ? -2.299 -4.828 11.209 1.00 90.44 97 HIS A C 1
ATOM 763 O O . HIS A 1 97 ? -3.492 -4.868 10.892 1.00 90.44 97 HIS A O 1
ATOM 769 N N . VAL A 1 98 ? -1.407 -4.101 10.528 1.00 90.50 98 VAL A N 1
ATOM 770 C CA . VAL A 1 98 ? -1.756 -3.293 9.354 1.00 90.50 98 VAL A CA 1
ATOM 771 C C . VAL A 1 98 ? -0.946 -3.711 8.141 1.00 90.50 98 VAL A C 1
ATOM 773 O O . VAL A 1 98 ? -1.542 -4.186 7.178 1.00 90.50 98 VAL A O 1
ATOM 776 N N . LEU A 1 99 ? 0.375 -3.525 8.148 1.00 87.38 99 LEU A N 1
ATOM 777 C CA . LEU A 1 99 ? 1.200 -3.658 6.938 1.00 87.38 99 LEU A CA 1
ATOM 778 C C . LEU A 1 99 ? 1.234 -5.086 6.376 1.00 87.38 99 LEU A C 1
ATOM 780 O O . LEU A 1 99 ? 1.304 -5.241 5.154 1.00 87.38 99 LEU A O 1
ATOM 784 N N . GLU A 1 100 ? 1.161 -6.082 7.255 1.00 87.19 100 GLU A N 1
ATOM 785 C CA . GLU A 1 100 ? 1.105 -7.515 6.934 1.00 87.19 100 GLU A CA 1
ATOM 786 C C . GLU A 1 100 ? -0.328 -8.071 6.931 1.00 87.19 100 GLU A C 1
ATOM 788 O O . GLU A 1 100 ? -0.543 -9.223 6.563 1.00 87.19 100 GLU A O 1
ATOM 793 N N . GLY A 1 101 ? -1.318 -7.256 7.308 1.00 86.56 101 GLY A N 1
ATOM 794 C CA . GLY A 1 101 ? -2.718 -7.665 7.368 1.00 86.56 101 GLY A CA 1
ATOM 795 C C . GLY A 1 101 ? -3.366 -7.842 5.991 1.00 86.56 101 GLY A C 1
ATOM 796 O O . GLY A 1 101 ? -2.949 -7.245 4.995 1.00 86.56 101 GLY A O 1
ATOM 797 N N . ASP A 1 102 ? -4.466 -8.600 5.958 1.00 87.19 102 ASP A N 1
ATOM 798 C CA . ASP A 1 102 ? -5.156 -9.022 4.729 1.00 87.19 102 ASP A CA 1
ATOM 799 C C . ASP A 1 102 ? -5.505 -7.867 3.784 1.00 87.19 102 ASP A C 1
ATOM 801 O O . ASP A 1 102 ? -5.367 -7.985 2.565 1.00 87.19 102 ASP A O 1
ATOM 805 N N . LEU A 1 103 ? -5.915 -6.715 4.324 1.00 87.56 103 LEU A N 1
ATOM 806 C CA . LEU A 1 103 ? -6.269 -5.552 3.510 1.00 87.56 103 LEU A CA 1
ATOM 807 C C . LEU A 1 103 ? -5.074 -5.063 2.673 1.00 87.56 103 LEU A C 1
ATOM 809 O O . LEU A 1 103 ? -5.237 -4.780 1.488 1.00 87.56 103 LEU A O 1
ATOM 813 N N . ASN A 1 104 ? -3.873 -5.038 3.256 1.00 87.06 104 ASN A N 1
ATOM 814 C CA . ASN A 1 104 ? -2.646 -4.589 2.594 1.00 87.06 104 ASN A CA 1
ATOM 815 C C . ASN A 1 104 ? -2.025 -5.641 1.667 1.00 87.06 104 ASN A C 1
ATOM 817 O O . ASN A 1 104 ? -1.054 -5.338 0.975 1.00 87.06 104 ASN A O 1
ATOM 821 N N . SER A 1 105 ? -2.598 -6.847 1.592 1.00 88.44 105 SER A N 1
ATOM 822 C CA . SER A 1 105 ? -2.223 -7.844 0.583 1.00 88.44 105 SER A CA 1
ATOM 823 C C . SER A 1 105 ? -2.831 -7.553 -0.799 1.00 88.44 105 SER A C 1
ATOM 825 O O . SER A 1 105 ? -2.449 -8.176 -1.790 1.00 88.44 105 SER A O 1
ATOM 827 N N . ARG A 1 106 ? -3.755 -6.584 -0.894 1.00 90.50 106 ARG A N 1
ATOM 828 C CA . ARG A 1 106 ? -4.454 -6.198 -2.129 1.00 90.50 106 ARG A CA 1
ATOM 829 C C . ARG A 1 106 ? -3.697 -5.092 -2.871 1.00 90.50 106 ARG A C 1
ATOM 831 O O . ARG A 1 106 ? -3.377 -4.059 -2.295 1.00 90.50 106 ARG A O 1
ATOM 838 N N . GLY A 1 107 ? -3.478 -5.265 -4.174 1.00 90.12 107 GLY A N 1
ATOM 839 C CA . GLY A 1 107 ? -2.685 -4.345 -5.000 1.00 90.12 107 GLY A CA 1
ATOM 840 C C . GLY A 1 107 ? -3.247 -2.926 -5.058 1.00 90.12 107 GLY A C 1
ATOM 841 O O . GLY A 1 107 ? -2.501 -1.969 -4.877 1.00 90.12 107 GLY A O 1
ATOM 842 N N . TRP A 1 108 ? -4.566 -2.797 -5.223 1.00 90.44 108 TRP A N 1
ATOM 843 C CA . TRP A 1 108 ? -5.255 -1.502 -5.220 1.00 90.44 108 TRP A CA 1
ATOM 844 C C . TRP A 1 108 ? -5.032 -0.722 -3.920 1.00 90.44 108 TRP A C 1
ATOM 846 O O . TRP A 1 108 ? -4.742 0.470 -3.974 1.00 90.44 108 TRP A O 1
ATOM 856 N N . VAL A 1 109 ? -5.036 -1.410 -2.771 1.00 90.25 109 VAL A N 1
ATOM 857 C CA . VAL A 1 109 ? -4.904 -0.791 -1.442 1.00 90.25 109 VAL A CA 1
ATOM 858 C C . VAL A 1 109 ? -3.563 -0.086 -1.265 1.00 90.25 109 VAL A C 1
ATOM 860 O O . VAL A 1 109 ? -3.510 0.922 -0.566 1.00 90.25 109 VAL A O 1
ATOM 863 N N . LEU A 1 110 ? -2.491 -0.540 -1.924 1.00 90.44 110 LEU A N 1
ATOM 864 C CA . LEU A 1 110 ? -1.193 0.130 -1.824 1.00 90.44 110 LEU A CA 1
ATOM 865 C C . LEU A 1 110 ? -1.274 1.593 -2.270 1.00 90.44 110 LEU A C 1
ATOM 867 O O . LEU A 1 110 ? -0.719 2.464 -1.607 1.00 90.44 110 LEU A O 1
ATOM 871 N N . GLN A 1 111 ? -1.970 1.862 -3.377 1.00 89.12 111 GLN A N 1
ATOM 872 C CA . GLN A 1 111 ? -2.167 3.222 -3.869 1.00 89.12 111 GLN A CA 1
ATOM 873 C C . GLN A 1 111 ? -3.085 4.022 -2.941 1.00 89.12 111 GLN A C 1
ATOM 875 O O . GLN A 1 111 ? -2.802 5.182 -2.656 1.00 89.12 111 GLN A O 1
ATOM 880 N N . GLU A 1 112 ? -4.153 3.404 -2.439 1.00 90.00 112 GLU A N 1
ATOM 881 C CA . GLU A 1 112 ? -5.085 4.041 -1.499 1.00 90.00 112 GLU A CA 1
ATOM 882 C C . GLU A 1 112 ? -4.375 4.486 -0.217 1.00 90.00 112 GLU A C 1
ATOM 884 O O . GLU A 1 112 ? -4.556 5.615 0.237 1.00 90.00 112 GLU A O 1
ATOM 889 N N . HIS A 1 113 ? -3.527 3.613 0.332 1.00 89.56 113 HIS A N 1
ATOM 890 C CA . HIS A 1 113 ? -2.716 3.872 1.517 1.00 89.56 113 HIS A CA 1
ATOM 891 C C . HIS A 1 113 ? -1.676 4.955 1.232 1.00 89.56 113 HIS A C 1
ATOM 893 O O . HIS A 1 113 ? -1.642 5.960 1.936 1.00 89.56 113 HIS A O 1
ATOM 899 N N . ALA A 1 114 ? -0.887 4.796 0.167 1.00 88.75 114 ALA A N 1
ATOM 900 C CA . ALA A 1 114 ? 0.226 5.690 -0.143 1.00 88.75 114 ALA A CA 1
ATOM 901 C C . ALA A 1 114 ? -0.186 7.136 -0.472 1.00 88.75 114 ALA A C 1
ATOM 903 O O . ALA A 1 114 ? 0.604 8.069 -0.335 1.00 88.75 114 ALA A O 1
ATOM 904 N N . LEU A 1 115 ? -1.409 7.331 -0.966 1.00 89.88 115 LEU A N 1
ATOM 905 C CA . LEU A 1 115 ? -1.910 8.647 -1.359 1.00 89.88 115 LEU A CA 1
ATOM 906 C C . LEU A 1 115 ? -2.731 9.330 -0.268 1.00 89.88 115 LEU A C 1
ATOM 908 O O . LEU A 1 115 ? -2.948 10.542 -0.345 1.00 89.88 115 LEU A O 1
ATOM 912 N N . ALA A 1 116 ? -3.186 8.584 0.736 1.00 91.44 116 ALA A N 1
ATOM 913 C CA . ALA A 1 116 ? -3.952 9.125 1.841 1.00 91.44 116 ALA A CA 1
ATOM 914 C C . ALA A 1 116 ? -3.083 10.028 2.722 1.00 91.44 116 ALA A C 1
ATOM 916 O O . ALA A 1 116 ? -2.036 9.642 3.229 1.00 91.44 116 ALA A O 1
ATOM 917 N N . ARG A 1 117 ? -3.561 11.245 3.002 1.00 89.94 117 ARG A N 1
ATOM 918 C CA . ARG A 1 117 ? -2.854 12.159 3.921 1.00 89.94 117 ARG A CA 1
ATOM 919 C C . ARG A 1 117 ? -2.971 11.737 5.385 1.00 89.94 117 ARG A C 1
ATOM 921 O O . ARG A 1 117 ? -2.173 12.166 6.223 1.00 89.94 117 ARG A O 1
ATOM 928 N N . ARG A 1 118 ? -4.044 11.004 5.691 1.00 92.56 118 ARG A N 1
ATOM 929 C CA . ARG A 1 118 ? -4.424 10.500 7.010 1.00 92.56 118 ARG A CA 1
ATOM 930 C C . ARG A 1 118 ? -5.209 9.214 6.819 1.00 92.56 118 ARG A C 1
ATOM 932 O O . ARG A 1 118 ? -6.173 9.222 6.051 1.00 92.56 118 ARG A O 1
ATOM 939 N N . THR A 1 119 ? -4.873 8.181 7.574 1.00 93.88 119 THR A N 1
ATOM 940 C CA . THR A 1 119 ? -5.592 6.906 7.532 1.00 93.88 119 THR A CA 1
ATOM 941 C C . THR A 1 119 ? -5.933 6.460 8.942 1.00 93.88 119 THR A C 1
ATOM 943 O O . THR A 1 119 ? -5.073 6.442 9.822 1.00 93.88 119 THR A O 1
ATOM 946 N N . ILE A 1 120 ? -7.200 6.106 9.160 1.00 95.38 120 ILE A N 1
ATOM 947 C CA . ILE A 1 120 ? -7.635 5.389 10.357 1.00 95.38 120 ILE A CA 1
ATOM 948 C C . ILE A 1 120 ? -7.756 3.918 9.984 1.00 95.38 120 ILE A C 1
ATOM 950 O O . ILE A 1 120 ? -8.641 3.549 9.210 1.00 95.38 120 ILE A O 1
ATOM 954 N N . PHE A 1 121 ? -6.896 3.084 10.554 1.00 94.38 121 PHE A N 1
ATOM 955 C CA . PHE A 1 121 ? -6.980 1.638 10.418 1.00 94.38 121 PHE A CA 1
ATOM 956 C C . PHE A 1 121 ? -7.830 1.062 11.543 1.00 94.38 121 PHE A C 1
ATOM 958 O O . PHE A 1 121 ? -7.506 1.233 12.716 1.00 94.38 121 PHE A O 1
ATOM 965 N N . PHE A 1 122 ? -8.896 0.349 11.193 1.00 94.50 122 PHE A N 1
ATOM 966 C CA . PHE A 1 122 ? -9.696 -0.444 12.122 1.00 94.50 122 PHE A CA 1
ATOM 967 C C . PHE A 1 122 ? -9.265 -1.909 12.027 1.00 94.50 122 PHE A C 1
ATOM 969 O O . PHE A 1 122 ? -9.714 -2.635 11.134 1.00 94.50 122 PHE A O 1
ATOM 976 N N . THR A 1 123 ? -8.392 -2.337 12.940 1.00 92.19 123 THR A N 1
ATOM 977 C CA . THR A 1 123 ? -7.890 -3.719 13.015 1.00 92.19 123 THR A CA 1
ATOM 978 C C . THR A 1 123 ? -8.633 -4.517 14.086 1.00 92.19 123 THR A C 1
ATOM 980 O O . THR A 1 123 ? -9.476 -3.981 14.814 1.00 92.19 123 THR A O 1
ATOM 983 N N . GLU A 1 124 ? -8.373 -5.823 14.161 1.00 89.69 124 GLU A N 1
ATOM 984 C CA . GLU A 1 124 ? -8.973 -6.681 15.188 1.00 89.69 124 GLU A CA 1
ATOM 985 C C . GLU A 1 124 ? -8.535 -6.291 16.607 1.00 89.69 124 GLU A C 1
ATOM 987 O O . GLU A 1 124 ? -9.325 -6.411 17.547 1.00 89.69 124 GLU A O 1
ATOM 992 N N . HIS A 1 125 ? -7.310 -5.774 16.741 1.00 89.25 125 HIS A N 1
ATOM 993 C CA . HIS A 1 125 ? -6.660 -5.494 18.019 1.00 89.25 125 HIS A CA 1
ATOM 994 C C . HIS A 1 125 ? -6.949 -4.080 18.526 1.00 89.25 125 HIS A C 1
ATOM 996 O O . HIS A 1 125 ? -7.382 -3.902 19.664 1.00 89.25 125 HIS A O 1
ATOM 1002 N N . GLN A 1 126 ? -6.735 -3.065 17.688 1.00 91.56 126 GLN A N 1
ATOM 1003 C CA . GLN A 1 126 ? -6.948 -1.663 18.046 1.00 91.56 126 GLN A CA 1
ATOM 1004 C C . GLN A 1 126 ? -7.160 -0.792 16.803 1.00 91.56 126 GLN A C 1
ATOM 1006 O O . GLN A 1 126 ? -7.049 -1.258 15.668 1.00 91.56 126 GLN A O 1
ATOM 1011 N N . ALA A 1 127 ? -7.500 0.480 17.006 1.00 93.88 127 ALA A N 1
ATOM 1012 C CA . ALA A 1 127 ? -7.434 1.457 15.930 1.00 93.88 127 ALA A CA 1
ATOM 1013 C C . ALA A 1 127 ? -6.027 2.064 15.837 1.00 93.88 127 ALA A C 1
ATOM 1015 O O . ALA A 1 127 ? -5.403 2.357 16.855 1.00 93.88 127 ALA A O 1
ATOM 1016 N N . TYR A 1 128 ? -5.556 2.302 14.615 1.00 94.31 128 TYR A N 1
ATOM 1017 C CA . TYR A 1 128 ? -4.338 3.073 14.369 1.00 94.31 128 TYR A CA 1
ATOM 1018 C C . TYR A 1 128 ? -4.663 4.330 13.585 1.00 94.31 128 TYR A C 1
ATOM 1020 O O . TYR A 1 128 ? -5.446 4.297 12.639 1.00 94.31 128 TYR A O 1
ATOM 1028 N N . TRP A 1 129 ? -4.023 5.430 13.956 1.00 93.38 129 TRP A N 1
ATOM 1029 C CA . TRP A 1 129 ? -4.031 6.661 13.183 1.00 93.38 129 TRP A CA 1
ATOM 1030 C C . TRP A 1 129 ? -2.659 6.878 12.566 1.00 93.38 129 TRP A C 1
ATOM 1032 O O . TRP A 1 129 ? -1.677 7.063 13.281 1.00 93.38 129 TRP A O 1
ATOM 1042 N N . GLU A 1 130 ? -2.591 6.899 11.245 1.00 91.75 130 GLU A N 1
ATOM 1043 C CA . GLU A 1 130 ? -1.379 7.229 10.509 1.00 91.75 130 GLU A CA 1
ATOM 1044 C C . GLU A 1 130 ? -1.532 8.587 9.824 1.00 91.75 130 GLU A C 1
ATOM 1046 O O . GLU A 1 130 ? -2.565 8.899 9.226 1.00 91.75 130 GLU A O 1
ATOM 1051 N N . CYS A 1 131 ? -0.491 9.408 9.917 1.00 88.69 131 CYS A N 1
ATOM 1052 C CA . CYS A 1 131 ? -0.327 10.615 9.118 1.00 88.69 131 CYS A CA 1
ATOM 1053 C C . CYS A 1 131 ? 1.170 10.907 8.929 1.00 88.69 131 CYS A C 1
ATOM 1055 O O . CYS A 1 131 ? 2.022 10.156 9.394 1.00 88.69 131 CYS A O 1
ATOM 1057 N N . GLY A 1 132 ? 1.515 12.056 8.343 1.00 82.31 132 GLY A N 1
ATOM 1058 C CA . GLY A 1 132 ? 2.920 12.447 8.134 1.00 82.31 132 GLY A CA 1
ATOM 1059 C C . GLY A 1 132 ? 3.752 12.670 9.392 1.00 82.31 132 GLY A C 1
ATOM 1060 O O . GLY A 1 132 ? 4.950 12.896 9.295 1.00 82.31 132 GLY A O 1
ATOM 1061 N N . GLU A 1 133 ? 3.135 12.590 10.569 1.00 83.12 133 GLU A N 1
ATOM 1062 C CA . GLU A 1 133 ? 3.822 12.581 11.858 1.00 83.12 133 GLU A CA 1
ATOM 1063 C C . GLU A 1 133 ? 4.014 11.149 12.403 1.00 83.12 133 GLU A C 1
ATOM 1065 O O . GLU A 1 133 ? 4.388 10.959 13.563 1.00 83.12 133 GLU A O 1
ATOM 1070 N N . GLY A 1 134 ? 3.799 10.120 11.589 1.00 86.19 134 GLY A N 1
ATOM 1071 C CA . GLY A 1 134 ? 3.908 8.714 11.966 1.00 86.19 134 GLY A CA 1
ATOM 1072 C C . GLY A 1 134 ? 2.592 8.127 12.471 1.00 86.19 134 GLY A C 1
ATOM 1073 O O . GLY A 1 134 ? 1.508 8.649 12.204 1.00 86.19 134 GLY A O 1
ATOM 1074 N N . VAL A 1 135 ? 2.703 7.023 13.210 1.00 91.38 135 VAL A N 1
ATOM 1075 C CA . VAL A 1 135 ? 1.558 6.208 13.626 1.00 91.38 135 VAL A CA 1
ATOM 1076 C C . VAL A 1 135 ? 1.255 6.422 15.107 1.00 91.38 135 VAL A C 1
ATOM 1078 O O . VAL A 1 135 ? 2.153 6.467 15.952 1.00 91.38 135 VAL A O 1
ATOM 1081 N N . ARG A 1 136 ? -0.030 6.557 15.424 1.00 93.12 136 ARG A N 1
ATOM 1082 C CA . ARG A 1 136 ? -0.589 6.698 16.767 1.00 93.12 136 ARG A CA 1
ATOM 1083 C C . ARG A 1 136 ? -1.467 5.500 17.082 1.00 93.12 136 ARG A C 1
ATOM 1085 O O . ARG A 1 136 ? -2.331 5.142 16.283 1.00 93.12 136 ARG A O 1
ATOM 1092 N N . CYS A 1 137 ? -1.242 4.935 18.257 1.00 92.94 137 CYS A N 1
ATOM 1093 C CA . CYS A 1 137 ? -2.009 3.822 18.803 1.00 92.94 137 CYS A CA 1
ATOM 1094 C C . CYS A 1 137 ? -3.036 4.347 19.814 1.00 92.94 137 CYS A C 1
ATOM 1096 O O . CYS A 1 137 ? -2.903 5.466 20.320 1.00 92.94 137 CYS A O 1
ATOM 1098 N N . GLU A 1 138 ? -4.036 3.541 20.160 1.00 91.75 138 GLU A N 1
ATOM 1099 C CA . GLU A 1 138 ? -5.015 3.908 21.197 1.00 91.75 138 GLU A CA 1
ATOM 1100 C C . GLU A 1 138 ? -4.394 4.001 22.592 1.00 91.75 138 GLU A C 1
ATOM 1102 O O . GLU A 1 138 ? -4.881 4.737 23.447 1.00 91.75 138 GLU A O 1
ATOM 1107 N N . THR A 1 139 ? -3.265 3.321 22.791 1.00 88.62 139 THR A N 1
ATOM 1108 C CA . THR A 1 139 ? -2.398 3.420 23.973 1.00 88.62 139 THR A CA 1
ATOM 1109 C C . THR A 1 139 ? -1.689 4.775 24.094 1.00 88.62 139 THR A C 1
ATOM 1111 O O . THR A 1 139 ? -0.910 4.981 25.021 1.00 88.62 139 THR A O 1
ATOM 1114 N N . MET A 1 140 ? -1.920 5.701 23.155 1.00 85.94 140 MET A N 1
ATOM 1115 C CA . MET A 1 140 ? -1.215 6.980 22.992 1.00 85.94 140 MET A CA 1
ATOM 1116 C C . MET A 1 140 ? 0.259 6.844 22.574 1.00 85.94 140 MET A C 1
ATOM 1118 O O . MET A 1 140 ? 0.951 7.856 22.403 1.00 85.94 140 MET A O 1
ATOM 1122 N N . MET A 1 141 ? 0.745 5.622 22.322 1.00 88.31 141 MET A N 1
ATOM 1123 C CA . MET A 1 141 ? 2.095 5.385 21.815 1.00 88.31 141 MET A CA 1
ATOM 1124 C C . MET A 1 141 ? 2.286 6.002 20.419 1.00 88.31 141 MET A C 1
ATOM 1126 O O . MET A 1 141 ? 1.414 5.918 19.547 1.00 88.31 141 MET A O 1
ATOM 1130 N N . ARG A 1 142 ? 3.452 6.635 20.195 1.00 88.69 142 ARG A N 1
ATOM 1131 C CA . ARG A 1 142 ? 3.943 6.980 18.846 1.00 88.69 142 ARG A CA 1
ATOM 1132 C C . ARG A 1 142 ? 4.790 5.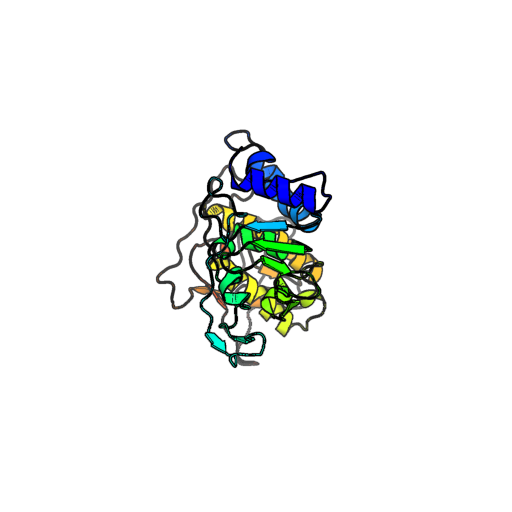831 18.337 1.00 88.69 142 ARG A C 1
ATOM 1134 O O . ARG A 1 142 ? 5.815 5.534 18.944 1.00 88.69 142 ARG A O 1
ATOM 1141 N N . MET A 1 143 ? 4.436 5.284 17.188 1.00 84.25 143 MET A N 1
ATOM 1142 C CA . MET A 1 143 ? 5.309 4.371 16.463 1.00 84.25 143 MET A CA 1
ATOM 1143 C C . MET A 1 143 ? 5.967 5.112 15.296 1.00 84.25 143 MET A C 1
ATOM 1145 O O . MET A 1 143 ? 5.353 5.960 14.640 1.00 84.25 143 MET A O 1
ATOM 1149 N N . ARG A 1 144 ? 7.242 4.798 15.051 1.00 73.38 144 ARG A N 1
ATOM 1150 C CA . ARG A 1 144 ? 7.958 5.160 13.825 1.00 73.38 144 ARG A CA 1
ATOM 1151 C C . ARG A 1 144 ? 8.222 3.874 13.057 1.00 73.38 144 ARG A C 1
ATOM 1153 O O . ARG A 1 144 ? 8.701 2.909 13.640 1.00 73.38 144 ARG A O 1
ATOM 1160 N N . ASN A 1 145 ? 7.889 3.867 11.777 1.00 69.75 145 ASN A N 1
ATOM 1161 C CA . ASN A 1 145 ? 8.139 2.755 10.873 1.00 69.75 145 ASN A CA 1
ATOM 1162 C C . ASN A 1 145 ? 8.533 3.366 9.524 1.00 69.75 145 ASN A C 1
ATOM 1164 O O . ASN A 1 145 ? 7.817 4.231 9.031 1.00 69.75 145 ASN A O 1
ATOM 1168 N N . ASP A 1 146 ? 9.669 2.965 8.955 1.00 67.38 146 ASP A N 1
ATOM 1169 C CA . ASP A 1 146 ? 10.217 3.592 7.743 1.00 67.38 146 ASP A CA 1
ATOM 1170 C C . ASP A 1 146 ? 9.350 3.330 6.503 1.00 67.38 146 ASP A C 1
ATOM 1172 O O . ASP A 1 146 ? 9.212 4.189 5.633 1.00 67.38 146 ASP A O 1
ATOM 1176 N N . LEU A 1 147 ? 8.701 2.165 6.441 1.00 66.00 147 LEU A N 1
ATOM 1177 C CA . LEU A 1 147 ? 7.760 1.822 5.377 1.00 66.00 147 LEU A CA 1
ATOM 1178 C C . LEU A 1 147 ? 6.455 2.613 5.516 1.00 66.00 147 LEU A C 1
ATOM 1180 O O . LEU A 1 147 ? 5.923 3.091 4.518 1.00 66.00 147 LEU A O 1
ATOM 1184 N N . ALA A 1 148 ? 5.991 2.813 6.751 1.00 62.66 148 ALA A N 1
ATOM 1185 C CA . ALA A 1 148 ? 4.905 3.736 7.073 1.00 62.66 148 ALA A CA 1
ATOM 1186 C C . ALA A 1 148 ? 5.308 5.202 6.842 1.00 62.66 148 ALA A C 1
ATOM 1188 O O . ALA A 1 148 ? 4.472 6.020 6.503 1.00 62.66 148 ALA A O 1
ATOM 1189 N N . ALA A 1 149 ? 6.585 5.562 6.975 1.00 64.94 149 ALA A N 1
ATOM 1190 C CA . ALA A 1 149 ? 7.062 6.905 6.656 1.00 64.94 149 ALA A CA 1
ATOM 1191 C C . ALA A 1 149 ? 7.094 7.148 5.141 1.00 64.94 149 ALA A C 1
ATOM 1193 O O . ALA A 1 149 ? 6.886 8.275 4.701 1.00 64.94 149 ALA A O 1
ATOM 1194 N N . PHE A 1 150 ? 7.338 6.099 4.348 1.00 74.19 150 PHE A N 1
ATOM 1195 C CA . PHE A 1 150 ? 7.279 6.173 2.893 1.00 74.19 150 PHE A CA 1
ATOM 1196 C C . PHE A 1 150 ? 5.846 6.158 2.357 1.00 74.19 150 PHE A C 1
ATOM 1198 O O . PHE A 1 150 ? 5.510 7.026 1.563 1.00 74.19 150 PHE A O 1
ATOM 1205 N N . LEU A 1 151 ? 4.998 5.217 2.785 1.00 77.38 151 LEU A N 1
ATOM 1206 C CA . LEU A 1 151 ? 3.605 5.137 2.321 1.00 77.38 151 LEU A CA 1
ATOM 1207 C C . LEU A 1 151 ? 2.692 6.145 3.039 1.00 77.38 151 LEU A C 1
ATOM 1209 O O . LEU A 1 151 ? 1.841 6.753 2.416 1.00 77.38 151 LEU A O 1
ATOM 1213 N N . GLY A 1 152 ? 2.898 6.410 4.323 1.00 70.12 152 GLY A N 1
ATOM 1214 C CA . GLY A 1 152 ? 2.129 7.392 5.097 1.00 70.12 152 GLY A CA 1
ATOM 1215 C C . GLY A 1 152 ? 2.570 8.846 4.896 1.00 70.12 152 GLY A C 1
ATOM 1216 O O . GLY A 1 152 ? 2.223 9.705 5.712 1.00 70.12 152 GLY A O 1
ATOM 1217 N N . ASP A 1 153 ? 3.353 9.144 3.852 1.00 78.00 153 ASP A N 1
ATOM 1218 C CA . ASP A 1 153 ? 3.756 10.506 3.504 1.00 78.00 153 ASP A CA 1
ATOM 1219 C C . ASP A 1 153 ? 2.559 11.308 2.948 1.00 78.00 153 ASP A C 1
ATOM 1221 O O . ASP A 1 153 ? 2.110 11.062 1.827 1.00 78.00 153 ASP A O 1
ATOM 1225 N N . PRO A 1 154 ? 2.078 12.364 3.640 1.00 70.19 154 PRO A N 1
ATOM 1226 C CA . PRO A 1 154 ? 0.953 13.175 3.173 1.00 70.19 154 PRO A CA 1
ATOM 1227 C C . PRO A 1 154 ? 1.245 13.981 1.909 1.00 70.19 154 PRO A C 1
ATOM 1229 O O . PRO A 1 154 ? 0.362 14.689 1.415 1.00 70.19 154 PRO A O 1
ATOM 1232 N N . SER A 1 155 ? 2.498 13.986 1.464 1.00 77.81 155 SER A N 1
ATOM 1233 C CA . SER A 1 155 ? 2.978 14.607 0.238 1.00 77.81 155 SER A CA 1
ATOM 1234 C C . SER A 1 155 ? 3.782 13.612 -0.594 1.00 77.81 155 SER A C 1
ATOM 1236 O O . SER A 1 155 ? 4.725 14.036 -1.258 1.00 77.81 155 SER A O 1
ATOM 1238 N N . PHE A 1 156 ? 3.428 12.319 -0.540 1.00 83.75 156 PHE A N 1
ATOM 1239 C CA . PHE A 1 156 ? 4.113 11.256 -1.273 1.00 83.75 156 PHE A CA 1
ATOM 1240 C C . PHE A 1 156 ? 4.536 11.714 -2.681 1.00 83.75 156 PHE A C 1
ATOM 1242 O O . PHE A 1 156 ? 3.665 12.208 -3.411 1.00 83.75 156 PHE A O 1
ATOM 1249 N N . PRO A 1 157 ? 5.806 11.520 -3.109 1.00 88.00 157 PRO A N 1
ATOM 1250 C CA . PRO A 1 157 ? 6.902 10.817 -2.429 1.00 88.00 157 PRO A CA 1
ATOM 1251 C C . PRO A 1 157 ? 8.038 11.759 -1.961 1.00 88.00 157 PRO A C 1
ATOM 1253 O O . PRO A 1 157 ? 9.138 11.741 -2.521 1.00 88.00 157 PRO A O 1
ATOM 1256 N N . ARG A 1 158 ? 7.833 12.557 -0.906 1.00 85.44 158 ARG A N 1
ATOM 1257 C CA . ARG A 1 158 ? 8.821 13.514 -0.362 1.00 85.44 158 ARG A CA 1
ATOM 1258 C C . ARG A 1 158 ? 10.175 12.869 -0.063 1.00 85.44 158 ARG A C 1
ATOM 1260 O O . ARG A 1 158 ? 11.208 13.472 -0.343 1.00 85.44 158 ARG A O 1
ATOM 1267 N N . LEU A 1 159 ? 10.183 11.636 0.454 1.00 82.38 159 LEU A N 1
ATOM 1268 C CA . LEU A 1 159 ? 11.426 10.894 0.707 1.00 82.38 159 LEU A CA 1
ATOM 1269 C C . LEU A 1 159 ? 12.255 10.708 -0.570 1.00 82.38 159 LEU A C 1
ATOM 1271 O O . LEU A 1 159 ? 13.466 10.899 -0.529 1.00 82.38 159 LEU A O 1
ATOM 1275 N N . ILE A 1 160 ? 11.624 10.420 -1.714 1.00 86.94 160 ILE A N 1
ATOM 1276 C CA . ILE A 1 160 ? 12.316 10.304 -3.009 1.00 86.94 160 ILE A CA 1
ATOM 1277 C C . ILE A 1 160 ? 12.815 11.673 -3.485 1.00 86.94 160 ILE A C 1
ATOM 1279 O O . ILE A 1 160 ? 13.931 11.776 -3.998 1.00 86.94 160 ILE A O 1
ATOM 1283 N N . GLU A 1 161 ? 12.026 12.730 -3.297 1.00 86.88 161 GLU A N 1
ATOM 1284 C CA . GLU A 1 161 ? 12.400 14.085 -3.712 1.00 86.88 161 GLU A CA 1
ATOM 1285 C C . GLU A 1 161 ? 13.697 14.550 -3.024 1.00 86.88 161 GLU A C 1
ATOM 1287 O O . GLU A 1 161 ? 14.630 15.016 -3.689 1.00 86.88 161 GLU A O 1
ATOM 1292 N N . THR A 1 162 ? 13.797 14.342 -1.706 1.00 86.62 162 THR A N 1
ATOM 1293 C CA . THR A 1 162 ? 14.945 14.778 -0.892 1.00 86.62 162 THR A CA 1
ATOM 1294 C C . THR A 1 162 ? 16.120 13.797 -0.866 1.00 86.62 162 THR A C 1
ATOM 1296 O O . THR A 1 162 ? 17.224 14.181 -0.479 1.00 86.62 162 THR A O 1
ATOM 1299 N N . ALA A 1 163 ? 15.903 12.540 -1.261 1.00 86.69 163 ALA A N 1
ATOM 1300 C CA . ALA A 1 163 ? 16.906 11.477 -1.224 1.00 86.69 163 ALA A CA 1
ATOM 1301 C C . ALA A 1 163 ? 18.054 11.686 -2.223 1.00 86.69 163 ALA A C 1
ATOM 1303 O O . ALA A 1 163 ? 17.890 12.295 -3.287 1.00 86.69 163 ALA A O 1
ATOM 1304 N N . LYS A 1 164 ? 19.218 11.097 -1.922 1.00 87.62 164 LYS A N 1
ATOM 1305 C CA . LYS A 1 164 ? 20.324 10.966 -2.884 1.00 87.62 164 LYS A CA 1
ATOM 1306 C C . LYS A 1 164 ? 19.986 9.923 -3.955 1.00 87.62 164 LYS A C 1
ATOM 1308 O O . LYS A 1 164 ? 19.109 9.085 -3.775 1.00 87.62 164 LYS A O 1
ATOM 1313 N N . GLN A 1 165 ? 20.730 9.915 -5.063 1.00 83.25 165 GLN A N 1
ATOM 1314 C CA . GLN A 1 165 ? 20.451 9.032 -6.207 1.00 83.25 165 GLN A CA 1
ATOM 1315 C C . GLN A 1 165 ? 20.326 7.542 -5.835 1.00 83.25 165 GLN A C 1
ATOM 1317 O O . GLN A 1 165 ? 19.405 6.878 -6.299 1.00 83.25 165 GLN A O 1
ATOM 1322 N N . GLY A 1 166 ? 21.225 7.016 -4.996 1.00 84.75 166 GLY A N 1
ATOM 1323 C CA . GLY A 1 166 ? 21.173 5.614 -4.562 1.00 84.75 166 GLY A CA 1
ATOM 1324 C C . GLY A 1 166 ? 19.935 5.294 -3.720 1.00 84.75 166 GLY A C 1
ATOM 1325 O O . GLY A 1 166 ? 19.276 4.287 -3.951 1.00 84.75 166 GLY A O 1
ATOM 1326 N N . GLU A 1 167 ? 19.568 6.187 -2.802 1.00 87.06 167 GLU A N 1
ATOM 1327 C CA . GLU A 1 167 ? 18.377 6.048 -1.955 1.00 87.06 167 GLU A CA 1
ATOM 1328 C C . GLU A 1 167 ? 17.089 6.123 -2.783 1.00 87.06 167 GLU A C 1
ATOM 1330 O O . GLU A 1 167 ? 16.190 5.309 -2.591 1.00 87.06 167 GLU A O 1
ATOM 1335 N N . ARG A 1 168 ? 17.022 7.027 -3.774 1.00 89.12 168 ARG A N 1
ATOM 1336 C CA . ARG A 1 168 ? 15.906 7.093 -4.737 1.00 89.12 168 ARG A CA 1
ATOM 1337 C C . ARG A 1 168 ? 15.678 5.747 -5.415 1.00 89.12 168 ARG A C 1
ATOM 1339 O O . ARG A 1 168 ? 14.535 5.307 -5.510 1.00 89.12 168 ARG A O 1
ATOM 1346 N N . ILE A 1 169 ? 16.767 5.103 -5.847 1.00 89.56 169 ILE A N 1
ATOM 1347 C CA . ILE A 1 169 ? 16.730 3.779 -6.474 1.00 89.56 169 ILE A CA 1
ATOM 1348 C C . ILE A 1 169 ? 16.153 2.738 -5.524 1.00 89.56 169 ILE A C 1
ATOM 1350 O O . ILE A 1 169 ? 15.196 2.056 -5.877 1.00 89.56 169 ILE A O 1
ATOM 1354 N N . ILE A 1 170 ? 16.678 2.678 -4.303 1.00 89.19 170 ILE A N 1
ATOM 1355 C CA . ILE A 1 170 ? 16.215 1.735 -3.283 1.00 89.19 170 ILE A CA 1
ATOM 1356 C C . ILE A 1 170 ? 14.720 1.932 -2.989 1.00 89.19 170 ILE A C 1
ATOM 1358 O O . ILE A 1 170 ? 13.978 0.954 -2.918 1.00 89.19 170 ILE A O 1
ATOM 1362 N N . HIS A 1 171 ? 14.248 3.175 -2.863 1.00 89.88 171 HIS A N 1
ATOM 1363 C CA . HIS A 1 171 ? 12.847 3.458 -2.547 1.00 89.88 171 HIS A CA 1
ATOM 1364 C C . HIS A 1 171 ? 11.875 2.983 -3.634 1.00 89.88 171 HIS A C 1
ATOM 1366 O O . HIS A 1 171 ? 10.926 2.266 -3.309 1.00 89.88 171 HIS A O 1
ATOM 1372 N N . TYR A 1 172 ? 12.094 3.326 -4.912 1.00 91.19 172 TYR A N 1
ATOM 1373 C CA . TYR A 1 172 ? 11.172 2.870 -5.961 1.00 91.19 172 TYR A CA 1
ATOM 1374 C C . TYR A 1 172 ? 11.295 1.360 -6.216 1.00 91.19 172 TYR A C 1
ATOM 1376 O O . TYR A 1 172 ? 10.284 0.708 -6.475 1.00 91.19 172 TYR A O 1
ATOM 1384 N N . GLN A 1 173 ? 12.500 0.781 -6.109 1.00 93.50 173 GLN A N 1
ATOM 1385 C CA . GLN A 1 173 ? 12.688 -0.662 -6.275 1.00 93.50 173 GLN A CA 1
ATOM 1386 C C . GLN A 1 173 ? 11.954 -1.432 -5.177 1.00 93.50 173 GLN A C 1
ATOM 1388 O O . GLN A 1 173 ? 11.230 -2.376 -5.481 1.00 93.50 173 GLN A O 1
ATOM 1393 N N . ASN A 1 174 ? 12.055 -0.994 -3.917 1.00 91.88 174 ASN A N 1
ATOM 1394 C CA . ASN A 1 174 ? 11.313 -1.592 -2.805 1.00 91.88 174 ASN A CA 1
ATOM 1395 C C . ASN A 1 174 ? 9.795 -1.451 -2.977 1.00 91.88 174 ASN A C 1
ATOM 1397 O O . ASN A 1 174 ? 9.061 -2.400 -2.695 1.00 91.88 174 ASN A O 1
ATOM 1401 N N . LEU A 1 175 ? 9.320 -0.304 -3.477 1.00 92.81 175 LEU A N 1
ATOM 1402 C CA . LEU A 1 175 ? 7.905 -0.100 -3.790 1.00 92.81 175 LEU A CA 1
ATOM 1403 C C . LEU A 1 175 ? 7.409 -1.119 -4.823 1.00 92.81 175 LEU A C 1
ATOM 1405 O O . LEU A 1 175 ? 6.416 -1.802 -4.581 1.00 92.81 175 LEU A O 1
ATOM 1409 N N . TYR A 1 176 ? 8.106 -1.253 -5.952 1.00 95.12 176 TYR A N 1
ATOM 1410 C CA . TYR A 1 176 ? 7.708 -2.165 -7.028 1.00 95.12 176 TYR A CA 1
ATOM 1411 C C . TYR A 1 176 ? 7.887 -3.635 -6.663 1.00 95.12 176 TYR A C 1
ATOM 1413 O O . TYR A 1 176 ? 7.006 -4.445 -6.947 1.00 95.12 176 TYR A O 1
ATOM 1421 N N . LYS A 1 177 ? 8.955 -3.972 -5.939 1.00 94.69 177 LYS A N 1
ATOM 1422 C CA . LYS A 1 177 ? 9.165 -5.288 -5.332 1.00 94.69 177 LYS A CA 1
ATOM 1423 C C . LYS A 1 177 ? 7.985 -5.688 -4.441 1.00 94.69 177 LYS A C 1
ATOM 1425 O O . LYS A 1 177 ? 7.495 -6.817 -4.539 1.00 94.69 177 LYS A O 1
ATOM 1430 N N . ARG A 1 178 ? 7.518 -4.780 -3.574 1.00 92.19 178 ARG A N 1
ATOM 1431 C CA . ARG A 1 178 ? 6.347 -5.019 -2.718 1.00 92.19 178 ARG A CA 1
ATOM 1432 C C . ARG A 1 178 ? 5.085 -5.151 -3.558 1.00 92.19 178 ARG A C 1
ATOM 1434 O O . ARG A 1 178 ? 4.374 -6.138 -3.422 1.00 92.19 178 ARG A O 1
ATOM 1441 N N . TYR A 1 179 ? 4.835 -4.197 -4.447 1.00 94.94 179 TYR A N 1
ATOM 1442 C CA . TYR A 1 179 ? 3.626 -4.173 -5.261 1.00 94.94 179 TYR A CA 1
ATOM 1443 C C . TYR A 1 179 ? 3.465 -5.418 -6.142 1.00 94.94 179 TYR A C 1
ATOM 1445 O O . TYR A 1 179 ? 2.371 -5.964 -6.235 1.00 94.94 179 TYR A O 1
ATOM 1453 N N . ALA A 1 180 ? 4.550 -5.923 -6.736 1.00 95.31 180 ALA A N 1
ATOM 1454 C CA . ALA A 1 180 ? 4.509 -7.116 -7.580 1.00 95.31 180 ALA A CA 1
ATOM 1455 C C . ALA A 1 180 ? 3.996 -8.373 -6.846 1.00 95.31 180 ALA A C 1
ATOM 1457 O O . ALA A 1 180 ? 3.454 -9.269 -7.502 1.00 95.31 180 ALA A O 1
ATOM 1458 N N . ARG A 1 181 ? 4.150 -8.420 -5.510 1.00 94.44 181 ARG A N 1
ATOM 1459 C CA . ARG A 1 181 ? 3.665 -9.490 -4.619 1.00 94.44 181 ARG A CA 1
ATOM 1460 C C . ARG A 1 181 ? 2.201 -9.337 -4.210 1.00 94.44 181 ARG A C 1
ATOM 1462 O O . ARG A 1 181 ? 1.635 -10.287 -3.679 1.00 94.44 181 ARG A O 1
ATOM 1469 N N . LEU A 1 182 ? 1.599 -8.169 -4.423 1.00 93.38 182 LEU A N 1
ATOM 1470 C CA . LEU A 1 182 ? 0.222 -7.921 -4.018 1.00 93.38 182 LEU A CA 1
ATOM 1471 C C . LEU A 1 182 ? -0.766 -8.602 -4.970 1.00 93.38 182 LEU A C 1
ATOM 1473 O O . LEU A 1 182 ? -0.553 -8.676 -6.184 1.00 93.38 182 LEU A O 1
ATOM 1477 N N . GLY A 1 183 ? -1.867 -9.085 -4.400 1.00 92.00 183 GLY A N 1
ATOM 1478 C CA . GLY A 1 183 ? -2.945 -9.738 -5.128 1.00 92.00 183 GLY A CA 1
ATOM 1479 C C . GLY A 1 183 ? -3.859 -8.729 -5.816 1.00 92.00 183 GLY A C 1
ATOM 1480 O O . GLY A 1 183 ? -4.267 -7.727 -5.227 1.00 92.00 183 GLY A O 1
ATOM 1481 N N . LEU A 1 184 ? -4.226 -9.011 -7.061 1.00 91.38 184 LEU A N 1
ATOM 1482 C CA . LEU A 1 184 ? -5.232 -8.263 -7.809 1.00 91.38 184 LEU A CA 1
ATOM 1483 C C . LEU A 1 184 ? -6.365 -9.214 -8.181 1.00 91.38 184 LEU A C 1
ATOM 1485 O O . LEU A 1 184 ? -6.113 -10.356 -8.553 1.00 91.38 184 LEU A O 1
ATOM 1489 N N . THR A 1 185 ? -7.612 -8.742 -8.102 1.00 88.81 185 THR A N 1
ATOM 1490 C CA . THR A 1 185 ? -8.767 -9.521 -8.578 1.00 88.81 185 THR A CA 1
ATOM 1491 C C . THR A 1 185 ? -8.624 -9.828 -10.065 1.00 88.81 185 THR A C 1
ATOM 1493 O O . THR A 1 185 ? -8.870 -10.952 -10.492 1.00 88.81 185 THR A O 1
ATOM 1496 N N . ASN A 1 186 ? -8.178 -8.833 -10.836 1.00 89.81 186 ASN A N 1
ATOM 1497 C CA . ASN A 1 186 ? -7.812 -9.001 -12.229 1.00 89.81 186 ASN A CA 1
ATOM 1498 C C . ASN A 1 186 ? -6.357 -8.589 -12.426 1.00 89.81 186 ASN A C 1
ATOM 1500 O O . ASN A 1 186 ? -5.998 -7.428 -12.240 1.00 89.81 186 ASN A O 1
ATOM 1504 N N . ASP A 1 187 ? -5.520 -9.527 -12.856 1.00 91.62 187 ASP A N 1
ATOM 1505 C CA . ASP A 1 187 ? -4.090 -9.269 -13.035 1.00 91.62 187 ASP A CA 1
ATOM 1506 C C . ASP A 1 187 ? -3.798 -8.155 -14.055 1.00 91.62 187 ASP A C 1
ATOM 1508 O O . ASP A 1 187 ? -2.802 -7.446 -13.932 1.00 91.62 187 ASP A O 1
ATOM 1512 N N . TYR A 1 188 ? -4.678 -7.956 -15.042 1.00 90.56 188 TYR A N 1
ATOM 1513 C CA . TYR A 1 188 ? -4.550 -6.884 -16.034 1.00 90.56 188 TYR A CA 1
ATOM 1514 C C . TYR A 1 188 ? -4.742 -5.472 -15.459 1.00 90.56 188 TYR A C 1
ATOM 1516 O O . TYR A 1 188 ? -4.380 -4.509 -16.131 1.00 90.56 188 TYR A O 1
ATOM 1524 N N . ASP A 1 189 ? -5.239 -5.325 -14.225 1.00 89.44 189 ASP A N 1
ATOM 1525 C CA . ASP A 1 189 ? -5.325 -4.028 -13.537 1.00 89.44 189 ASP A CA 1
ATOM 1526 C C . ASP A 1 189 ? -3.959 -3.569 -12.990 1.00 89.44 189 ASP A C 1
ATOM 1528 O O . ASP A 1 189 ? -3.812 -2.431 -12.546 1.00 89.44 189 ASP A O 1
ATOM 1532 N N . ARG A 1 190 ? -2.929 -4.426 -13.051 1.00 92.31 190 ARG A N 1
ATOM 1533 C CA . ARG A 1 190 ? -1.584 -4.186 -12.505 1.00 92.31 190 ARG A CA 1
ATOM 1534 C C . ARG A 1 190 ? -0.950 -2.839 -12.878 1.00 92.31 190 ARG A C 1
ATOM 1536 O O . ARG A 1 190 ? -0.445 -2.195 -11.963 1.00 92.31 190 ARG A O 1
ATOM 1543 N N . PRO A 1 191 ? -0.923 -2.376 -14.139 1.00 91.19 191 PRO A N 1
ATOM 1544 C CA . PRO A 1 191 ? -0.368 -1.056 -14.440 1.00 91.19 191 PRO A CA 1
ATOM 1545 C C . PRO A 1 191 ? -1.231 0.081 -13.876 1.00 91.19 191 PRO A C 1
ATOM 1547 O O . PRO A 1 191 ? -0.691 1.058 -13.374 1.00 91.19 191 PRO A O 1
ATOM 1550 N N . MET A 1 192 ? -2.557 -0.065 -13.900 1.00 88.81 192 MET A N 1
ATOM 1551 C CA . MET A 1 192 ? -3.505 0.973 -13.485 1.00 88.81 192 MET A CA 1
ATOM 1552 C C . MET A 1 192 ? -3.526 1.173 -11.964 1.00 88.81 192 MET A C 1
ATOM 1554 O O . MET A 1 192 ? -3.574 2.304 -11.491 1.00 88.81 192 MET A O 1
ATOM 1558 N N . ALA A 1 193 ? -3.442 0.092 -11.190 1.00 89.50 193 ALA A N 1
ATOM 1559 C CA . ALA A 1 193 ? -3.557 0.148 -9.734 1.00 89.50 193 ALA A CA 1
ATOM 1560 C C . ALA A 1 193 ? -2.335 0.764 -9.020 1.00 89.50 193 ALA A C 1
ATOM 1562 O O . ALA A 1 193 ? -2.418 1.063 -7.832 1.00 89.50 193 ALA A O 1
ATOM 1563 N N . ILE A 1 194 ? -1.222 0.999 -9.727 1.00 91.38 194 ILE A N 1
ATOM 1564 C CA . ILE A 1 194 ? -0.040 1.723 -9.218 1.00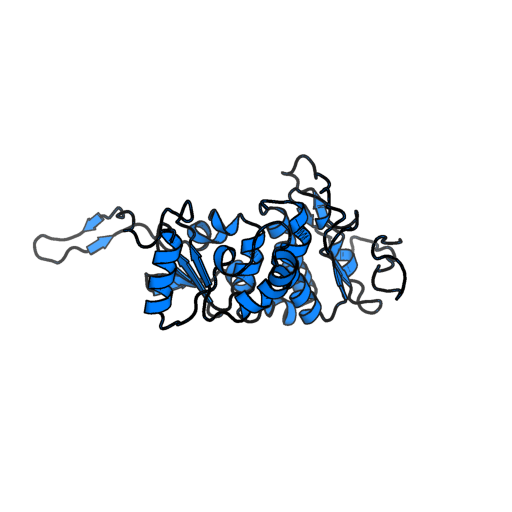 91.38 194 ILE A CA 1
ATOM 1565 C C . ILE A 1 194 ? 0.251 3.015 -9.994 1.00 91.38 194 ILE A C 1
ATOM 1567 O O . ILE A 1 194 ? 1.221 3.719 -9.704 1.00 91.38 194 ILE A O 1
ATOM 1571 N N . ASP A 1 195 ? -0.574 3.335 -10.989 1.00 89.50 195 ASP A N 1
ATOM 1572 C CA . ASP A 1 195 ? -0.295 4.391 -11.955 1.00 89.50 195 ASP A CA 1
ATOM 1573 C C . ASP A 1 195 ? -0.138 5.764 -11.289 1.00 89.50 195 ASP A C 1
ATOM 1575 O O . ASP A 1 195 ? 0.816 6.487 -11.581 1.00 89.50 195 ASP A O 1
ATOM 1579 N N . GLY A 1 196 ? -0.993 6.093 -10.316 1.00 89.56 196 GLY A N 1
ATOM 1580 C CA . GLY A 1 196 ? -0.908 7.347 -9.567 1.00 89.56 196 GLY A CA 1
ATOM 1581 C C . GLY A 1 196 ? 0.393 7.469 -8.768 1.00 89.56 196 GLY A C 1
ATOM 1582 O O . GLY A 1 196 ? 1.012 8.534 -8.738 1.00 89.56 196 GLY A O 1
ATOM 1583 N N . LEU A 1 197 ? 0.881 6.368 -8.179 1.00 92.38 197 LEU A N 1
ATOM 1584 C CA . LEU A 1 197 ? 2.174 6.367 -7.480 1.00 92.38 197 LEU A CA 1
ATOM 1585 C C . LEU A 1 197 ? 3.333 6.581 -8.453 1.00 92.38 197 LEU A C 1
ATOM 1587 O O . LEU A 1 197 ? 4.221 7.391 -8.183 1.00 92.38 197 LEU A O 1
ATOM 1591 N N . GLN A 1 198 ? 3.315 5.894 -9.597 1.00 92.75 198 GLN A N 1
ATOM 1592 C CA . GLN A 1 198 ? 4.329 6.060 -10.636 1.00 92.75 198 GLN A CA 1
ATOM 1593 C C . GLN A 1 198 ? 4.365 7.502 -11.157 1.00 92.75 198 GLN A C 1
ATOM 1595 O O . GLN A 1 198 ? 5.448 8.080 -11.247 1.00 92.75 198 GLN A O 1
ATOM 1600 N N . HIS A 1 199 ? 3.209 8.107 -11.440 1.00 91.38 199 HIS A N 1
ATOM 1601 C CA . HIS A 1 199 ? 3.114 9.490 -11.913 1.00 91.38 199 HIS A CA 1
ATOM 1602 C C . HIS A 1 199 ? 3.711 10.495 -10.923 1.00 91.38 199 HIS A C 1
ATOM 1604 O O . HIS A 1 199 ? 4.463 11.387 -11.324 1.00 91.38 199 HIS A O 1
ATOM 1610 N N . ARG A 1 200 ? 3.459 10.333 -9.618 1.00 92.00 200 ARG A N 1
ATOM 1611 C CA . ARG A 1 200 ? 4.066 11.212 -8.607 1.00 92.00 200 ARG A CA 1
ATOM 1612 C C . ARG A 1 200 ? 5.572 11.023 -8.479 1.00 92.00 200 ARG A C 1
ATOM 1614 O O . ARG A 1 200 ? 6.292 12.009 -8.333 1.00 92.00 200 ARG A O 1
ATOM 1621 N N . ILE A 1 201 ? 6.061 9.784 -8.568 1.00 93.12 201 ILE A N 1
ATOM 1622 C CA . ILE A 1 201 ? 7.505 9.508 -8.556 1.00 93.12 201 ILE A CA 1
ATOM 1623 C C . ILE A 1 201 ? 8.178 10.119 -9.792 1.00 93.12 201 ILE A C 1
ATOM 1625 O O . ILE A 1 201 ? 9.209 10.772 -9.647 1.00 93.12 201 ILE A O 1
ATOM 1629 N N . LEU A 1 202 ? 7.577 9.986 -10.980 1.00 92.75 202 LEU A N 1
ATOM 1630 C CA . LEU A 1 202 ? 8.055 10.630 -12.210 1.00 92.75 202 LEU A CA 1
ATOM 1631 C C . LEU A 1 202 ? 8.171 12.151 -12.041 1.00 92.75 202 LEU A C 1
ATOM 1633 O O . LEU A 1 202 ? 9.211 12.733 -12.358 1.00 92.75 202 LEU A O 1
ATOM 1637 N N . GLY A 1 203 ? 7.137 12.783 -11.475 1.00 91.75 203 GLY A N 1
ATOM 1638 C CA . GLY A 1 203 ? 7.130 14.214 -11.169 1.00 91.75 203 GLY A CA 1
ATOM 1639 C C . GLY A 1 203 ? 8.230 14.625 -10.185 1.00 91.75 203 GLY A C 1
ATOM 1640 O O . GLY A 1 203 ? 8.975 15.568 -10.455 1.00 91.75 203 GLY A O 1
ATOM 1641 N N . ALA A 1 204 ? 8.388 13.886 -9.082 1.00 91.12 204 ALA A N 1
ATOM 1642 C CA . ALA A 1 204 ? 9.405 14.152 -8.060 1.00 91.12 204 ALA A CA 1
ATOM 1643 C C . ALA A 1 204 ? 10.840 13.981 -8.592 1.00 91.12 204 ALA A C 1
ATOM 1645 O O . ALA A 1 204 ? 11.737 14.763 -8.270 1.00 91.12 204 ALA A O 1
ATOM 1646 N N . LEU A 1 205 ? 11.064 12.977 -9.443 1.00 89.50 205 LEU A N 1
ATOM 1647 C CA . LEU A 1 205 ? 12.360 12.708 -10.067 1.00 89.50 205 LEU A CA 1
ATOM 1648 C C . LEU A 1 205 ? 12.646 13.613 -11.272 1.00 89.50 205 LEU A C 1
ATOM 1650 O O . LEU A 1 205 ? 13.793 13.678 -11.718 1.00 89.50 205 LEU A O 1
ATOM 1654 N N . LYS A 1 206 ? 11.637 14.349 -11.765 1.00 89.00 206 LYS A N 1
ATOM 1655 C CA . LYS A 1 206 ? 11.690 15.132 -13.011 1.00 89.00 206 LYS A CA 1
ATOM 1656 C C . LYS A 1 206 ? 12.136 14.267 -14.195 1.00 89.00 206 LYS A C 1
ATOM 1658 O O . LYS A 1 206 ? 12.949 14.693 -15.015 1.00 89.00 206 LYS A O 1
ATOM 1663 N N . SER A 1 207 ? 11.622 13.042 -14.239 1.00 89.56 207 SER A N 1
ATOM 1664 C CA . SER A 1 207 ? 11.935 12.015 -15.233 1.00 89.56 207 SER A CA 1
ATOM 1665 C C . SER A 1 207 ? 10.711 11.699 -16.088 1.00 89.56 207 SER A C 1
ATOM 1667 O O . SER A 1 207 ? 9.575 11.899 -15.659 1.00 89.56 207 SER A O 1
ATOM 1669 N N . GLN A 1 208 ? 10.944 11.164 -17.280 1.00 90.25 208 GLN A N 1
ATOM 1670 C CA . GLN A 1 208 ? 9.907 10.516 -18.084 1.00 90.25 208 GLN A CA 1
ATOM 1671 C C . GLN A 1 208 ? 9.895 9.019 -17.783 1.00 90.25 208 GLN A C 1
ATOM 1673 O O . GLN A 1 208 ? 10.787 8.521 -17.100 1.00 90.25 208 GLN A O 1
ATOM 1678 N N . GLY A 1 209 ? 8.874 8.294 -18.222 1.00 90.69 209 GLY A N 1
ATOM 1679 C CA . GLY A 1 209 ? 8.797 6.871 -17.937 1.00 90.69 209 GLY A CA 1
ATOM 1680 C C . GLY A 1 209 ? 7.385 6.325 -17.933 1.00 90.69 209 GLY A C 1
ATOM 1681 O O . GLY A 1 209 ? 6.414 7.012 -18.245 1.00 90.69 209 GLY A O 1
ATOM 1682 N N . GLY A 1 210 ? 7.298 5.054 -17.580 1.00 91.19 210 GLY A N 1
ATOM 1683 C CA . GLY A 1 210 ? 6.079 4.271 -17.618 1.00 91.19 210 GLY A CA 1
ATOM 1684 C C . GLY A 1 210 ? 6.385 2.802 -17.375 1.00 91.19 210 GLY A C 1
ATOM 1685 O O . GLY A 1 210 ? 7.529 2.364 -17.499 1.00 91.19 210 GLY A O 1
ATOM 1686 N N . PHE A 1 211 ? 5.356 2.032 -17.035 1.00 92.25 211 PHE A N 1
ATOM 1687 C CA . PHE A 1 211 ? 5.456 0.584 -16.845 1.00 92.25 211 PHE A CA 1
ATOM 1688 C C . PHE A 1 211 ? 6.579 0.156 -15.878 1.00 92.25 211 PHE A C 1
ATOM 1690 O O . PHE A 1 211 ? 7.301 -0.809 -16.126 1.00 92.25 211 PHE A O 1
ATOM 1697 N N . GLY A 1 212 ? 6.754 0.885 -14.777 1.00 92.38 212 GLY A N 1
ATOM 1698 C CA . GLY A 1 212 ? 7.745 0.591 -13.744 1.00 92.38 212 GLY A CA 1
ATOM 1699 C C . GLY A 1 212 ? 9.173 1.014 -14.087 1.00 92.38 212 GLY A C 1
ATOM 1700 O O . GLY A 1 212 ? 10.107 0.548 -13.435 1.00 92.38 212 GLY A O 1
ATOM 1701 N N . VAL A 1 213 ? 9.348 1.866 -15.100 1.00 92.69 213 VAL A N 1
ATOM 1702 C CA . VAL A 1 213 ? 10.651 2.369 -15.544 1.00 92.69 213 VAL A CA 1
ATOM 1703 C C . VAL A 1 213 ? 10.695 3.890 -15.525 1.00 92.69 213 VAL A C 1
ATOM 1705 O O . VAL A 1 213 ? 9.743 4.554 -15.931 1.00 92.69 213 VAL A O 1
ATOM 1708 N N . PHE A 1 214 ? 11.833 4.423 -15.075 1.00 91.75 214 PHE A N 1
ATOM 1709 C CA . PHE A 1 214 ? 12.113 5.854 -14.978 1.00 91.75 214 PHE A CA 1
ATOM 1710 C C . PHE A 1 214 ? 13.314 6.235 -15.842 1.00 91.75 214 PHE A C 1
ATOM 1712 O O . PHE A 1 214 ? 14.381 5.647 -15.708 1.00 91.75 214 PHE A O 1
ATOM 1719 N N . ASP A 1 215 ? 13.172 7.259 -16.670 1.00 88.81 215 ASP A N 1
ATOM 1720 C CA . ASP A 1 215 ? 14.195 7.768 -17.573 1.00 88.81 215 ASP A CA 1
ATOM 1721 C C . ASP A 1 215 ? 14.495 9.252 -17.306 1.00 88.81 215 ASP A C 1
ATOM 1723 O O . ASP A 1 215 ? 13.641 10.130 -17.432 1.00 88.81 215 ASP A O 1
ATOM 1727 N N . GLU A 1 216 ? 15.744 9.542 -16.943 1.00 84.62 216 GLU A N 1
ATOM 1728 C CA . GLU A 1 216 ? 16.242 10.907 -16.714 1.00 84.62 216 GLU A CA 1
ATOM 1729 C C . GLU A 1 216 ? 16.836 11.540 -17.988 1.00 84.62 216 GLU A C 1
ATOM 1731 O O . GLU A 1 216 ? 17.439 12.620 -17.935 1.00 84.62 216 GLU A O 1
ATOM 1736 N N . GLY A 1 217 ? 16.707 10.866 -19.132 1.00 76.69 217 GLY A N 1
ATOM 1737 C CA . GLY A 1 217 ? 17.293 11.259 -20.402 1.00 76.69 217 GLY A CA 1
ATOM 1738 C C . GLY A 1 217 ? 18.817 11.104 -20.439 1.00 76.69 217 GLY A C 1
ATOM 1739 O O . GLY A 1 217 ? 19.472 10.562 -19.547 1.00 76.69 217 GLY A O 1
ATOM 1740 N N . THR A 1 218 ? 19.429 11.637 -21.496 1.00 64.62 218 THR A N 1
ATOM 1741 C CA . THR A 1 218 ? 20.848 11.405 -21.829 1.00 64.62 218 THR A CA 1
ATOM 1742 C C . THR A 1 218 ? 21.854 11.992 -20.832 1.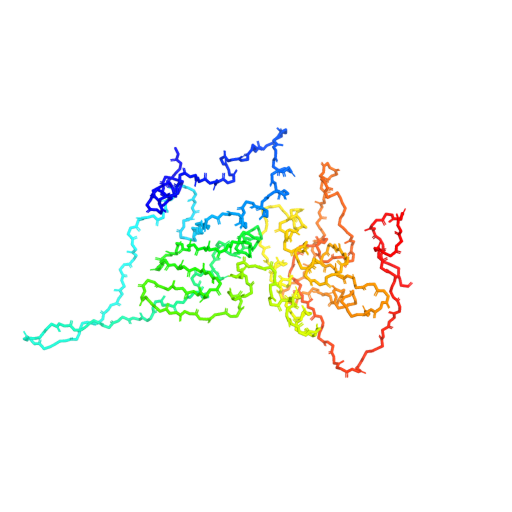00 64.62 218 THR A C 1
ATOM 1744 O O . THR A 1 218 ? 23.028 11.621 -20.855 1.00 64.62 218 THR A O 1
ATOM 1747 N N . LYS A 1 219 ? 21.419 12.892 -19.940 1.00 58.59 219 LYS A N 1
ATOM 1748 C CA . LYS A 1 219 ? 22.291 13.624 -19.003 1.00 58.59 219 LYS A CA 1
ATOM 1749 C C . LYS A 1 219 ? 22.522 12.904 -17.670 1.00 58.59 219 LYS A C 1
ATOM 1751 O O . LYS A 1 219 ? 23.454 13.269 -16.956 1.00 58.59 219 LYS A O 1
ATOM 1756 N N . LYS A 1 220 ? 21.706 11.902 -17.320 1.00 62.81 220 LYS A N 1
ATOM 1757 C CA . LYS A 1 220 ? 21.828 11.116 -16.079 1.00 62.81 220 LYS A CA 1
ATOM 1758 C C . LYS A 1 220 ? 21.484 9.652 -16.369 1.00 62.81 220 LYS A C 1
ATOM 1760 O O . LYS A 1 220 ? 20.329 9.274 -16.468 1.00 62.81 220 LYS A O 1
ATOM 1765 N N . LYS A 1 221 ? 22.500 8.801 -16.536 1.00 64.62 221 LYS A N 1
ATOM 1766 C CA . LYS A 1 221 ? 22.330 7.430 -17.068 1.00 64.62 221 LYS A CA 1
ATOM 1767 C C . LYS A 1 221 ? 21.954 6.370 -16.009 1.00 64.62 221 LYS A C 1
ATOM 1769 O O . LYS A 1 221 ? 22.254 5.194 -16.190 1.00 64.62 221 LYS A O 1
ATOM 1774 N N . GLY A 1 222 ? 21.361 6.760 -14.878 1.00 77.88 222 GLY A N 1
ATOM 1775 C CA . GLY A 1 222 ? 21.199 5.871 -13.719 1.00 77.88 222 GLY A CA 1
ATOM 1776 C C . GLY A 1 222 ? 19.854 5.151 -13.646 1.00 77.88 222 GLY A C 1
ATOM 1777 O O . GLY A 1 222 ? 19.816 3.922 -13.567 1.00 77.88 222 GLY A O 1
ATOM 1778 N N . LEU A 1 223 ? 18.753 5.910 -13.629 1.00 86.88 223 LEU A N 1
ATOM 1779 C CA . LEU A 1 223 ? 17.439 5.360 -13.276 1.00 86.88 223 LEU A CA 1
ATOM 1780 C C . LEU A 1 223 ? 16.896 4.361 -14.299 1.00 86.88 223 LEU A C 1
ATOM 1782 O O . LEU A 1 223 ? 16.390 3.320 -13.884 1.00 86.88 223 LEU A O 1
ATOM 1786 N N . LEU A 1 224 ? 17.065 4.627 -15.598 1.00 88.19 224 LEU A N 1
ATOM 1787 C CA . LEU A 1 224 ? 16.543 3.764 -16.665 1.00 88.19 224 LEU A CA 1
ATOM 1788 C C . LEU A 1 224 ? 17.100 2.352 -16.529 1.00 88.19 224 LEU A C 1
ATOM 1790 O O . LEU A 1 224 ? 16.362 1.380 -16.398 1.00 88.19 224 LEU A O 1
ATOM 1794 N N . ARG A 1 225 ? 18.426 2.267 -16.452 1.00 87.50 225 ARG A N 1
ATOM 1795 C CA . ARG A 1 225 ? 19.158 1.008 -16.334 1.00 87.50 225 ARG A CA 1
ATOM 1796 C C . ARG A 1 225 ? 18.790 0.272 -15.050 1.00 87.50 225 ARG A C 1
ATOM 1798 O O . ARG A 1 225 ? 18.485 -0.910 -15.084 1.00 87.50 225 ARG A O 1
ATOM 1805 N N . ARG A 1 226 ? 18.746 0.989 -13.924 1.00 89.88 226 ARG A N 1
ATOM 1806 C CA . ARG A 1 226 ? 18.397 0.428 -12.607 1.00 89.88 226 ARG A CA 1
ATOM 1807 C C . ARG A 1 226 ? 16.946 -0.055 -12.521 1.00 89.88 226 ARG A C 1
ATOM 1809 O O . ARG A 1 226 ? 16.677 -1.000 -11.784 1.00 89.88 226 ARG A O 1
ATOM 1816 N N . SER A 1 227 ? 16.039 0.537 -13.296 1.00 91.94 227 SER A N 1
ATOM 1817 C CA . SER A 1 227 ? 14.641 0.103 -13.373 1.00 91.94 227 SER A CA 1
ATOM 1818 C C . SER A 1 227 ? 14.473 -1.218 -14.133 1.00 91.94 227 SER A C 1
ATOM 1820 O O . SER A 1 227 ? 13.481 -1.913 -13.928 1.00 91.94 227 SER A O 1
ATOM 1822 N N . LEU A 1 228 ? 15.440 -1.576 -14.985 1.00 92.12 228 LEU A N 1
ATOM 1823 C CA . LEU A 1 228 ? 15.423 -2.781 -15.822 1.00 92.12 228 LEU A CA 1
ATOM 1824 C C . LEU A 1 228 ? 16.134 -3.986 -15.202 1.00 92.12 228 LEU A C 1
ATOM 1826 O O . LEU A 1 228 ? 16.049 -5.078 -15.746 1.00 92.12 228 LEU A O 1
ATOM 1830 N N . LEU A 1 229 ? 16.786 -3.820 -14.050 1.00 93.44 229 LEU A N 1
ATOM 1831 C CA . LEU A 1 229 ? 17.483 -4.902 -13.338 1.00 93.44 229 LEU A CA 1
ATOM 1832 C C . LEU A 1 229 ? 16.545 -5.848 -12.580 1.00 93.44 229 LEU A C 1
ATOM 1834 O O . LEU A 1 229 ? 16.975 -6.541 -11.657 1.00 93.44 229 LEU A O 1
ATOM 1838 N N . TRP A 1 230 ? 15.252 -5.818 -12.885 1.00 96.06 230 TRP A N 1
ATOM 1839 C CA . TRP A 1 230 ? 14.307 -6.687 -12.215 1.00 96.06 230 TRP A CA 1
ATOM 1840 C C . TRP A 1 230 ? 14.469 -8.120 -12.726 1.00 96.06 230 TRP A C 1
ATOM 1842 O O . TRP A 1 230 ? 14.743 -8.364 -13.899 1.00 96.06 230 TRP A O 1
ATOM 1852 N N . HIS A 1 231 ? 14.254 -9.083 -11.844 1.00 95.94 231 HIS A N 1
ATOM 1853 C CA . HIS A 1 231 ? 14.213 -10.495 -12.186 1.00 95.94 231 HIS A CA 1
ATOM 1854 C C . HIS A 1 231 ? 13.148 -11.207 -11.353 1.00 95.94 231 HIS A C 1
ATOM 1856 O O . HIS A 1 231 ? 12.627 -10.677 -10.370 1.00 95.94 231 HIS A O 1
ATOM 1862 N N . ARG A 1 232 ? 12.798 -12.430 -11.755 1.00 96.62 232 ARG A N 1
ATOM 1863 C CA . ARG A 1 232 ? 11.917 -13.308 -10.974 1.00 96.62 232 ARG A CA 1
ATOM 1864 C C . ARG A 1 232 ? 12.523 -13.530 -9.585 1.00 96.62 232 ARG A C 1
ATOM 1866 O O . ARG A 1 232 ? 13.699 -13.879 -9.486 1.00 96.62 232 ARG A O 1
ATOM 1873 N N . ALA A 1 233 ? 11.715 -13.368 -8.543 1.00 96.31 233 ALA A N 1
ATOM 1874 C CA . ALA A 1 233 ? 12.135 -13.667 -7.180 1.00 96.31 233 ALA A CA 1
ATOM 1875 C C . ALA A 1 233 ? 12.363 -15.179 -6.992 1.00 96.31 233 ALA A C 1
ATOM 1877 O O . ALA A 1 233 ? 11.673 -15.994 -7.609 1.00 96.31 233 ALA A O 1
ATOM 1878 N N . ASN A 1 234 ? 13.306 -15.568 -6.133 1.00 94.00 234 ASN A N 1
ATOM 1879 C CA . ASN A 1 234 ? 13.701 -16.974 -5.957 1.00 94.00 234 ASN A CA 1
ATOM 1880 C C . ASN A 1 234 ? 12.550 -17.863 -5.464 1.00 94.00 234 ASN A C 1
ATOM 1882 O O . ASN A 1 234 ? 12.444 -19.022 -5.859 1.00 94.00 234 ASN A O 1
ATOM 1886 N N . GLU A 1 235 ? 11.661 -17.310 -4.642 1.00 92.69 235 GLU A N 1
ATOM 1887 C CA . GLU A 1 235 ? 10.469 -17.977 -4.123 1.00 92.69 235 GLU A CA 1
ATOM 1888 C C . GLU A 1 235 ? 9.360 -18.158 -5.171 1.00 92.69 235 GLU A C 1
ATOM 1890 O O . GLU A 1 235 ? 8.403 -18.891 -4.935 1.00 92.69 235 GLU A O 1
ATOM 1895 N N . THR A 1 236 ? 9.457 -17.497 -6.328 1.00 92.31 236 THR A N 1
ATOM 1896 C CA . THR A 1 236 ? 8.453 -17.574 -7.394 1.00 92.31 236 THR A CA 1
ATOM 1897 C C . THR A 1 236 ? 8.875 -18.608 -8.437 1.00 92.31 236 THR A C 1
ATOM 1899 O O . THR A 1 236 ? 9.844 -18.372 -9.155 1.00 92.31 236 THR A O 1
ATOM 1902 N N . PRO A 1 237 ? 8.150 -19.729 -8.621 1.00 92.88 237 PRO A N 1
ATOM 1903 C CA . PRO A 1 237 ? 8.550 -20.779 -9.564 1.00 92.88 237 PRO A CA 1
ATOM 1904 C C . PRO A 1 237 ? 8.565 -20.325 -11.026 1.00 92.88 237 PRO A C 1
ATOM 1906 O O . PRO A 1 237 ? 9.429 -20.737 -11.791 1.00 92.88 237 PRO A O 1
ATOM 1909 N N . GLN A 1 238 ? 7.631 -19.459 -11.417 1.00 94.31 238 GLN A N 1
ATOM 1910 C CA . GLN A 1 238 ? 7.556 -18.907 -12.766 1.00 94.31 238 GLN A CA 1
ATOM 1911 C C . GLN A 1 238 ? 6.800 -17.580 -12.768 1.00 94.31 238 GLN A C 1
ATOM 1913 O O . GLN A 1 238 ? 5.880 -17.387 -11.974 1.00 94.31 238 GLN A O 1
ATOM 1918 N N . LEU A 1 239 ? 7.169 -16.694 -13.692 1.00 95.81 239 LEU A N 1
ATOM 1919 C CA . LEU A 1 239 ? 6.372 -15.515 -14.016 1.00 95.81 239 LEU A CA 1
ATOM 1920 C C . LEU A 1 239 ? 5.349 -15.888 -15.088 1.00 95.81 239 LEU A C 1
ATOM 1922 O O . LEU A 1 239 ? 5.691 -16.545 -16.072 1.00 95.81 239 LEU A O 1
ATOM 1926 N N . LYS A 1 240 ? 4.096 -15.465 -14.922 1.00 94.88 240 LYS A N 1
ATOM 1927 C CA . LYS A 1 240 ? 3.032 -15.729 -15.899 1.00 94.88 240 LYS A CA 1
ATOM 1928 C C . LYS A 1 240 ? 2.696 -14.445 -16.645 1.00 94.88 240 LYS A C 1
ATOM 1930 O O . LYS A 1 240 ? 2.364 -13.441 -16.025 1.00 94.88 240 LYS A O 1
ATOM 1935 N N . ARG A 1 241 ? 2.764 -14.467 -17.980 1.00 94.75 241 ARG A N 1
ATOM 1936 C CA . ARG A 1 241 ? 2.389 -13.313 -18.812 1.00 94.75 241 ARG A CA 1
ATOM 1937 C C . ARG A 1 241 ? 0.907 -12.995 -18.614 1.00 94.75 241 ARG A C 1
ATOM 1939 O O . ARG A 1 241 ? 0.056 -13.877 -18.725 1.00 94.75 241 ARG A O 1
ATOM 1946 N N . ILE A 1 242 ? 0.617 -11.730 -18.340 1.00 93.25 242 ILE A N 1
ATOM 1947 C CA . ILE A 1 242 ? -0.745 -11.222 -18.203 1.00 93.25 242 ILE A CA 1
ATOM 1948 C C . ILE A 1 242 ? -1.367 -11.080 -19.592 1.00 93.25 242 ILE A C 1
ATOM 1950 O O . ILE A 1 242 ? -0.737 -10.564 -20.518 1.00 93.25 242 ILE A O 1
ATOM 1954 N N . VAL A 1 243 ? -2.613 -11.531 -19.723 1.00 90.56 243 VAL A N 1
ATOM 1955 C CA . VAL A 1 243 ? -3.422 -11.333 -20.928 1.00 90.56 243 VAL A CA 1
ATOM 1956 C C . VAL A 1 243 ? -4.205 -10.036 -20.760 1.00 90.56 243 VAL A C 1
ATOM 1958 O O . VAL A 1 243 ? -5.086 -9.951 -19.906 1.00 90.56 243 VAL A O 1
ATOM 1961 N N . PHE A 1 244 ? -3.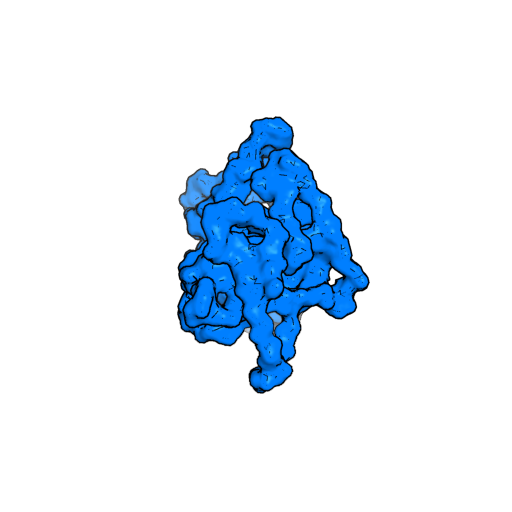868 -9.029 -21.563 1.00 88.19 244 PHE A N 1
ATOM 1962 C CA . PHE A 1 244 ? -4.529 -7.726 -21.539 1.00 88.19 244 PHE A CA 1
ATOM 1963 C C . PHE A 1 244 ? -5.718 -7.709 -22.516 1.00 88.19 244 PHE A C 1
ATOM 1965 O O . PHE A 1 244 ? -5.540 -8.056 -23.689 1.00 88.19 244 PHE A O 1
ATOM 1972 N N . PRO A 1 245 ? -6.926 -7.325 -22.066 1.00 85.00 245 PRO A N 1
ATOM 1973 C CA . PRO A 1 245 ? -8.074 -7.122 -22.948 1.00 85.00 245 PRO A CA 1
ATOM 1974 C C . PRO A 1 245 ? -7.824 -5.999 -23.969 1.00 85.00 245 PRO A C 1
ATOM 1976 O O . PRO A 1 245 ? -7.225 -4.973 -23.648 1.00 85.00 245 PRO A O 1
ATOM 1979 N N . LYS A 1 246 ? -8.289 -6.181 -25.213 1.00 76.25 246 LYS A N 1
ATOM 1980 C CA . LYS A 1 246 ? -8.045 -5.232 -26.323 1.00 76.25 246 LYS A CA 1
ATOM 1981 C C . LYS A 1 246 ? -8.841 -3.926 -26.214 1.00 76.25 246 LYS A C 1
ATOM 1983 O O . LYS A 1 246 ? -8.499 -2.952 -26.872 1.00 76.25 246 LYS A O 1
ATOM 1988 N N . ASP A 1 247 ? -9.904 -3.927 -25.428 1.00 71.00 247 ASP A N 1
ATOM 1989 C CA . ASP A 1 247 ? -10.892 -2.859 -25.257 1.00 71.00 247 ASP A CA 1
ATOM 1990 C C . ASP A 1 247 ? -10.555 -1.880 -24.116 1.00 71.00 247 ASP A C 1
ATOM 1992 O O . ASP A 1 247 ? -11.314 -0.952 -23.839 1.00 71.00 247 ASP A O 1
ATOM 1996 N N . ARG A 1 248 ? -9.413 -2.060 -23.443 1.00 67.12 248 ARG A N 1
ATOM 1997 C CA . ARG A 1 248 ? -8.985 -1.228 -22.310 1.00 67.12 248 ARG A CA 1
ATOM 1998 C C . ARG A 1 248 ? -8.050 -0.095 -22.734 1.00 67.12 248 ARG A C 1
ATOM 2000 O O . ARG A 1 248 ? -7.301 -0.205 -23.700 1.00 67.12 248 ARG A O 1
ATOM 2007 N N . THR A 1 249 ? -8.039 0.971 -21.925 1.00 61.78 249 THR A N 1
ATOM 2008 C CA . THR A 1 249 ? -7.154 2.143 -22.089 1.00 61.78 249 THR A CA 1
ATOM 2009 C C . THR A 1 249 ? -5.670 1.756 -22.148 1.00 61.78 249 THR A C 1
ATOM 2011 O O . THR A 1 249 ? -4.911 2.358 -22.899 1.00 61.78 249 THR A O 1
ATOM 2014 N N . ILE A 1 250 ? -5.259 0.743 -21.376 1.00 65.44 250 ILE A N 1
ATOM 2015 C CA . ILE A 1 250 ? -3.920 0.147 -21.437 1.00 65.44 250 ILE A CA 1
ATOM 2016 C C . ILE A 1 250 ? -4.070 -1.230 -22.083 1.00 65.44 250 ILE A C 1
ATOM 2018 O O . ILE A 1 250 ? -4.312 -2.226 -21.405 1.00 65.44 250 ILE A O 1
ATOM 2022 N N . SER A 1 251 ? -3.979 -1.271 -23.409 1.00 60.19 251 SER A N 1
ATOM 2023 C CA . SER A 1 251 ? -4.139 -2.504 -24.188 1.00 60.19 251 SER A CA 1
ATOM 2024 C C . SER A 1 251 ? -2.829 -3.277 -24.370 1.00 60.19 251 SER A C 1
ATOM 2026 O O . SER A 1 251 ? -2.857 -4.463 -24.698 1.00 60.19 251 SER A O 1
ATOM 2028 N N . VAL A 1 252 ? -1.673 -2.640 -24.136 1.00 76.69 252 VAL A N 1
ATOM 2029 C CA . VAL A 1 252 ? -0.351 -3.260 -24.291 1.00 76.69 252 VAL A CA 1
ATOM 2030 C C . VAL A 1 252 ? 0.599 -2.779 -23.195 1.00 76.69 252 VAL A C 1
ATOM 2032 O O . VAL A 1 252 ? 0.914 -1.596 -23.108 1.00 76.69 252 VAL A O 1
ATOM 2035 N N . VAL A 1 253 ? 1.090 -3.717 -22.381 1.00 89.00 253 VAL A N 1
ATOM 2036 C CA . VAL A 1 253 ? 2.239 -3.507 -21.486 1.00 89.00 253 VAL A CA 1
ATOM 2037 C C . VAL A 1 253 ? 3.474 -4.145 -22.131 1.00 89.00 253 VAL A C 1
ATOM 2039 O O . VAL A 1 253 ? 3.399 -5.336 -22.476 1.00 89.00 253 VAL A O 1
ATOM 2042 N N . PRO A 1 254 ? 4.595 -3.416 -22.292 1.00 90.44 254 PRO A N 1
ATOM 2043 C CA . PRO A 1 254 ? 5.801 -3.940 -22.931 1.00 90.44 254 PRO A CA 1
ATOM 2044 C C . PRO A 1 254 ? 6.355 -5.187 -22.234 1.00 90.44 254 PRO A C 1
ATOM 2046 O O . PRO A 1 254 ? 6.328 -5.288 -21.009 1.00 90.44 254 PRO A O 1
ATOM 2049 N N . SER A 1 255 ? 6.877 -6.146 -23.003 1.00 90.44 255 SER A N 1
ATOM 2050 C CA . SER A 1 255 ? 7.359 -7.437 -22.478 1.00 90.44 255 SER A CA 1
ATOM 2051 C C . SER A 1 255 ? 8.610 -7.335 -21.603 1.00 90.44 255 SER A C 1
ATOM 2053 O O . SER A 1 255 ? 8.863 -8.254 -20.826 1.00 90.44 255 SER A O 1
ATOM 2055 N N . TRP A 1 256 ? 9.370 -6.242 -21.715 1.00 90.75 256 TRP A N 1
ATOM 2056 C CA . TRP A 1 256 ? 10.535 -5.939 -20.877 1.00 90.75 256 TRP A CA 1
ATOM 2057 C C . TRP A 1 256 ? 10.161 -5.353 -19.508 1.00 90.75 256 TRP A C 1
ATOM 2059 O O . TRP A 1 256 ? 11.016 -5.238 -18.632 1.00 90.75 256 TRP A O 1
ATOM 2069 N N . SER A 1 257 ? 8.902 -4.964 -19.299 1.00 94.44 257 SER A N 1
ATOM 2070 C CA . SER A 1 257 ? 8.430 -4.477 -18.003 1.00 94.44 257 SER A CA 1
ATOM 2071 C C . SER A 1 257 ? 7.995 -5.649 -17.133 1.00 94.44 257 SER A C 1
ATOM 2073 O O . SER A 1 257 ? 7.297 -6.543 -17.598 1.00 94.44 257 SER A O 1
ATOM 2075 N N . TRP A 1 258 ? 8.294 -5.624 -15.837 1.00 95.50 258 TRP A N 1
ATOM 2076 C CA . TRP A 1 258 ? 7.730 -6.605 -14.906 1.00 95.50 258 TRP A CA 1
ATOM 2077 C C . TRP A 1 258 ? 6.198 -6.512 -14.809 1.00 95.50 258 TRP A C 1
ATOM 2079 O O . TRP A 1 258 ? 5.542 -7.501 -14.480 1.00 95.50 258 TRP A O 1
ATOM 2089 N N . MET A 1 259 ? 5.597 -5.359 -15.141 1.00 95.12 259 MET A N 1
ATOM 2090 C CA . MET A 1 259 ? 4.139 -5.171 -15.137 1.00 95.12 259 MET A CA 1
ATOM 2091 C C . MET A 1 259 ? 3.428 -6.033 -16.186 1.00 95.12 259 MET A C 1
ATOM 2093 O O . MET A 1 259 ? 2.212 -6.193 -16.131 1.00 95.12 259 MET A O 1
ATOM 2097 N N . ALA A 1 260 ? 4.175 -6.602 -17.135 1.00 94.88 260 ALA A N 1
ATOM 2098 C CA . ALA A 1 260 ? 3.676 -7.564 -18.104 1.00 94.88 260 ALA A CA 1
ATOM 2099 C C . ALA A 1 260 ? 3.330 -8.934 -17.498 1.00 94.88 260 ALA A C 1
ATOM 2101 O O . ALA A 1 260 ? 2.673 -9.733 -18.177 1.00 94.88 260 ALA A O 1
ATOM 2102 N N . TYR A 1 261 ? 3.777 -9.222 -16.273 1.00 95.38 261 TYR A N 1
ATOM 2103 C CA . TYR A 1 261 ? 3.724 -10.549 -15.672 1.00 95.38 261 TYR A CA 1
ATOM 2104 C C . TYR A 1 261 ? 3.136 -10.526 -14.263 1.00 95.38 261 TYR A C 1
ATOM 2106 O O . TYR A 1 261 ? 3.246 -9.534 -13.542 1.00 95.38 261 TYR A O 1
ATOM 2114 N N . THR A 1 262 ? 2.557 -11.652 -13.854 1.00 94.38 262 THR A N 1
ATOM 2115 C CA . THR A 1 262 ? 2.260 -11.960 -12.454 1.00 94.38 262 THR A CA 1
ATOM 2116 C C . THR A 1 262 ? 3.372 -12.794 -11.835 1.00 94.38 262 THR A C 1
ATOM 2118 O O . THR A 1 262 ? 4.059 -13.553 -12.525 1.00 94.38 262 THR A O 1
ATOM 2121 N N . GLY A 1 263 ? 3.532 -12.646 -10.521 1.00 93.69 263 GLY A N 1
ATOM 2122 C CA . GLY A 1 263 ? 4.609 -13.251 -9.743 1.00 93.69 263 GLY A CA 1
ATOM 2123 C C . GLY A 1 263 ? 5.488 -12.199 -9.071 1.00 93.69 263 GLY A C 1
ATOM 2124 O O . GLY A 1 263 ? 5.471 -11.022 -9.448 1.00 93.69 263 GLY A O 1
ATOM 2125 N N . ALA A 1 264 ? 6.225 -12.630 -8.048 1.00 96.06 264 ALA A N 1
ATOM 2126 C CA . ALA A 1 264 ? 7.105 -11.747 -7.306 1.00 96.06 264 ALA A CA 1
ATOM 2127 C C . ALA A 1 264 ? 8.382 -11.460 -8.100 1.00 96.06 264 ALA A C 1
ATOM 2129 O O . ALA A 1 264 ? 8.930 -12.331 -8.786 1.00 96.06 264 ALA A O 1
ATOM 2130 N N . ILE A 1 265 ? 8.863 -10.227 -7.960 1.00 96.94 265 ILE A N 1
ATOM 2131 C CA . ILE A 1 265 ? 10.124 -9.776 -8.539 1.00 96.94 265 ILE A CA 1
ATOM 2132 C C . ILE A 1 265 ? 11.096 -9.348 -7.445 1.00 96.94 265 ILE A C 1
ATOM 2134 O O . ILE A 1 265 ? 10.697 -8.972 -6.337 1.00 96.94 265 ILE A O 1
ATOM 2138 N N . GLU A 1 266 ? 12.366 -9.373 -7.807 1.00 96.81 266 GLU A N 1
ATOM 2139 C CA . GLU A 1 266 ? 13.489 -8.780 -7.094 1.00 96.81 266 GLU A CA 1
ATOM 2140 C C . GLU A 1 266 ? 14.273 -7.884 -8.056 1.00 96.81 266 GLU A C 1
ATOM 2142 O O . GLU A 1 266 ? 14.022 -7.898 -9.261 1.00 96.81 266 GLU A O 1
ATOM 2147 N N . TYR A 1 267 ? 15.193 -7.088 -7.519 1.00 95.06 267 TYR A N 1
ATOM 2148 C CA . TYR A 1 267 ? 16.126 -6.287 -8.306 1.00 95.06 267 TYR A CA 1
ATOM 2149 C C . TYR A 1 267 ? 17.555 -6.735 -8.022 1.00 95.06 267 TYR A C 1
ATOM 2151 O O . TYR A 1 267 ? 17.929 -6.902 -6.860 1.00 95.06 267 TYR A O 1
ATOM 2159 N N . GLU A 1 268 ? 18.352 -6.858 -9.080 1.00 90.88 268 GLU A N 1
ATOM 2160 C CA . GLU A 1 268 ? 19.753 -7.252 -8.972 1.00 90.88 268 GLU A CA 1
ATOM 2161 C C . GLU A 1 268 ? 20.557 -6.209 -8.178 1.00 90.88 268 GLU A C 1
ATOM 2163 O O . GLU A 1 268 ? 20.492 -4.998 -8.447 1.00 90.88 268 GLU A O 1
ATOM 2168 N N . GLN A 1 269 ? 21.346 -6.676 -7.206 1.00 85.00 269 GLN A N 1
ATOM 2169 C CA . GLN A 1 269 ? 22.230 -5.810 -6.433 1.00 85.00 269 GLN A CA 1
ATOM 2170 C C . GLN A 1 269 ? 23.598 -5.734 -7.094 1.00 85.00 269 GLN A C 1
ATOM 2172 O O . GLN A 1 269 ? 24.393 -6.663 -7.056 1.00 85.00 269 GLN A O 1
ATOM 2177 N N . LEU A 1 270 ? 23.881 -4.581 -7.690 1.00 82.00 270 LEU A N 1
ATOM 2178 C CA . LEU A 1 270 ? 25.148 -4.362 -8.374 1.00 82.00 270 LEU A CA 1
ATOM 2179 C C . LEU A 1 270 ? 26.235 -3.895 -7.412 1.00 82.00 270 LEU A C 1
ATOM 2181 O O . LEU A 1 270 ? 26.072 -2.867 -6.745 1.00 82.00 270 LEU A O 1
ATOM 2185 N N . GLU A 1 271 ? 27.372 -4.584 -7.436 1.00 75.75 271 GLU A N 1
ATOM 2186 C CA . GLU A 1 271 ? 28.601 -4.117 -6.804 1.00 75.75 271 GLU A CA 1
ATOM 2187 C C . GLU A 1 271 ? 29.136 -2.863 -7.510 1.00 75.75 271 GLU A C 1
ATOM 2189 O O . GLU A 1 271 ? 29.067 -2.707 -8.736 1.00 75.75 271 GLU A O 1
ATOM 2194 N N . PHE A 1 272 ? 29.667 -1.924 -6.728 1.00 67.75 272 PHE A N 1
ATOM 2195 C CA . PHE A 1 272 ? 30.190 -0.676 -7.270 1.00 67.75 272 PHE A CA 1
ATOM 2196 C C . PHE A 1 272 ? 31.431 -0.940 -8.135 1.00 67.75 272 PHE A C 1
ATOM 2198 O O . PHE A 1 272 ? 32.421 -1.479 -7.653 1.00 67.75 272 PHE A O 1
ATOM 2205 N N . GLY A 1 273 ? 31.384 -0.533 -9.407 1.00 68.06 273 GLY A N 1
ATOM 2206 C CA . GLY A 1 273 ? 32.487 -0.722 -10.358 1.00 68.06 273 GLY A CA 1
ATOM 2207 C C . GLY A 1 273 ? 32.601 -2.133 -10.948 1.00 68.06 273 GLY A C 1
ATOM 2208 O O . GLY A 1 273 ? 33.498 -2.362 -11.749 1.00 68.06 273 GLY A O 1
ATOM 2209 N N . GLY A 1 274 ? 31.697 -3.054 -10.594 1.00 75.12 274 GLY A N 1
ATOM 2210 C CA . GLY A 1 274 ? 31.705 -4.438 -11.083 1.00 75.12 274 GLY A CA 1
ATOM 2211 C C . GLY A 1 274 ? 30.944 -4.671 -12.391 1.00 75.12 274 GLY A C 1
ATOM 2212 O O . GLY A 1 274 ? 30.821 -5.814 -12.816 1.00 75.12 274 GLY A O 1
ATOM 2213 N N . VAL A 1 275 ? 30.398 -3.621 -13.015 1.00 80.38 275 VAL A N 1
ATOM 2214 C CA . VAL A 1 275 ? 29.577 -3.747 -14.228 1.00 80.38 275 VAL A CA 1
ATOM 2215 C C . VAL A 1 275 ? 29.943 -2.731 -15.301 1.00 80.38 275 VAL A C 1
ATOM 2217 O O . VAL A 1 275 ? 30.106 -1.538 -15.031 1.00 80.38 275 VAL A O 1
ATOM 2220 N N . GLU A 1 276 ? 29.999 -3.214 -16.536 1.00 78.38 276 GLU A N 1
ATOM 2221 C CA . GLU A 1 276 ? 30.014 -2.389 -17.737 1.00 78.38 276 GLU A CA 1
ATOM 2222 C C . GLU A 1 276 ? 28.581 -2.204 -18.230 1.00 78.38 276 GLU A C 1
ATOM 2224 O O . GLU A 1 276 ? 27.770 -3.128 -18.206 1.00 78.38 276 GLU A O 1
ATOM 2229 N N . TRP A 1 277 ? 28.246 -0.985 -18.642 1.00 78.25 277 TRP A N 1
ATOM 2230 C CA . TRP A 1 277 ? 26.888 -0.657 -19.047 1.00 78.25 277 TRP A CA 1
ATOM 2231 C C . TRP A 1 277 ? 26.804 -0.363 -20.537 1.00 78.25 277 TRP A C 1
ATOM 2233 O O . TRP A 1 277 ? 27.381 0.624 -20.999 1.00 78.25 277 TRP A O 1
ATOM 2243 N N . GLU A 1 278 ? 25.974 -1.121 -21.243 1.00 77.75 278 GLU A N 1
ATOM 2244 C CA . GLU A 1 278 ? 25.651 -0.858 -22.644 1.00 77.75 278 GLU A CA 1
ATOM 2245 C C . GLU A 1 278 ? 24.801 0.408 -22.811 1.00 77.75 278 GLU A C 1
ATOM 2247 O O . GLU A 1 278 ? 24.057 0.831 -21.911 1.00 77.75 278 GLU A O 1
ATOM 2252 N N . GLU A 1 279 ? 24.942 1.068 -23.961 1.00 73.75 279 GLU A N 1
ATOM 2253 C CA . GLU A 1 279 ? 24.051 2.164 -24.327 1.00 73.75 279 GLU A CA 1
ATOM 2254 C C . GLU A 1 279 ? 22.647 1.610 -24.572 1.00 73.75 279 GLU A C 1
ATOM 2256 O O . GLU A 1 279 ? 22.474 0.585 -25.208 1.00 73.75 279 GLU A O 1
ATOM 2261 N N . LEU A 1 280 ? 21.644 2.266 -23.992 1.00 76.50 280 LEU A N 1
ATOM 2262 C CA . LEU A 1 280 ? 20.248 1.853 -24.088 1.00 76.50 280 LEU A CA 1
ATOM 2263 C C . LEU A 1 280 ? 19.465 3.020 -24.662 1.00 76.50 280 LEU A C 1
ATOM 2265 O O . LEU A 1 280 ? 19.546 4.136 -24.131 1.00 76.50 280 LEU A O 1
ATOM 2269 N N . GLN A 1 281 ? 18.697 2.765 -25.718 1.00 77.56 281 GLN A N 1
ATOM 2270 C CA . GLN A 1 281 ? 17.786 3.756 -26.262 1.00 77.56 281 GLN A CA 1
ATOM 2271 C C . GLN A 1 281 ? 16.458 3.693 -25.511 1.00 77.56 281 GLN A C 1
ATOM 2273 O O . GLN A 1 281 ? 15.762 2.676 -25.486 1.00 77.56 281 GLN A O 1
ATOM 2278 N N . SER A 1 282 ? 16.105 4.814 -24.889 1.00 80.12 282 SER A N 1
ATOM 2279 C CA . SER A 1 282 ? 14.855 4.946 -24.155 1.00 80.12 282 SER A CA 1
ATOM 2280 C C . SER A 1 282 ? 13.651 4.965 -25.105 1.00 80.12 282 SER A C 1
ATOM 2282 O O . SER A 1 282 ? 13.665 5.746 -26.063 1.00 80.12 282 SER A O 1
ATOM 2284 N N . PRO A 1 283 ? 12.570 4.222 -24.806 1.00 79.12 283 PRO A N 1
ATOM 2285 C CA . PRO A 1 283 ? 11.304 4.329 -25.534 1.00 79.12 283 PRO A CA 1
ATOM 2286 C C . PRO A 1 283 ? 10.702 5.743 -25.511 1.00 79.12 283 PRO A C 1
ATOM 2288 O O . PRO A 1 283 ? 9.893 6.079 -26.366 1.00 79.12 283 PRO A O 1
ATOM 2291 N N . TRP A 1 284 ? 11.099 6.586 -24.551 1.00 81.00 284 TRP A N 1
ATOM 2292 C CA . TRP A 1 284 ? 10.611 7.961 -24.399 1.00 81.00 284 TRP A CA 1
ATOM 2293 C C . TRP A 1 284 ? 11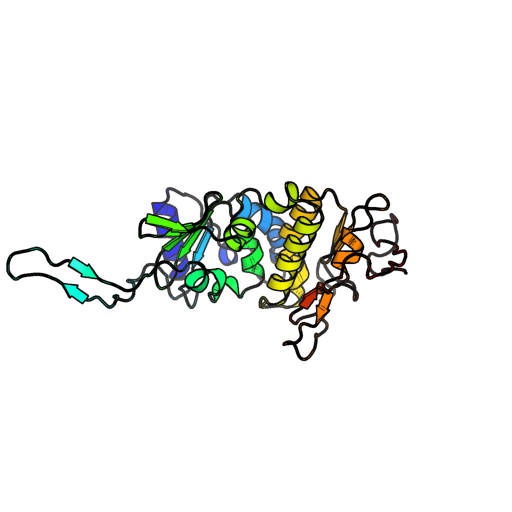.496 9.008 -25.097 1.00 81.00 284 TRP A C 1
ATOM 2295 O O . TRP A 1 284 ? 11.207 10.200 -25.047 1.00 81.00 284 TRP A O 1
ATOM 2305 N N . SER A 1 285 ? 12.579 8.589 -25.764 1.00 71.12 285 SER A N 1
ATOM 2306 C CA . SER A 1 285 ? 13.557 9.503 -26.377 1.00 71.12 285 SER A CA 1
ATOM 2307 C C . SER A 1 285 ? 13.242 9.943 -27.817 1.00 71.12 285 SER A C 1
ATOM 2309 O O . SER A 1 285 ? 13.882 10.872 -28.309 1.00 71.12 285 SER A O 1
ATOM 2311 N N . GLY A 1 286 ? 12.260 9.326 -28.489 1.00 58.09 286 GLY A N 1
ATOM 2312 C CA . GLY A 1 286 ? 11.865 9.634 -29.870 1.00 58.09 286 GLY A CA 1
ATOM 2313 C C . GLY A 1 286 ? 10.361 9.878 -29.978 1.00 58.09 286 GLY A C 1
ATOM 2314 O O . GLY A 1 286 ? 9.569 9.024 -29.603 1.00 58.09 286 GLY A O 1
ATOM 2315 N N . GLY A 1 287 ? 9.959 11.049 -30.467 1.00 49.84 287 GLY A N 1
ATOM 2316 C CA . GLY A 1 287 ? 8.587 11.553 -30.357 1.00 49.84 287 GLY A CA 1
ATOM 2317 C C . GLY A 1 287 ? 7.487 10.868 -31.178 1.00 49.84 287 GLY A C 1
ATOM 2318 O O . GLY A 1 287 ? 6.416 11.452 -31.216 1.00 49.84 287 GLY A O 1
ATOM 2319 N N . ASP A 1 288 ? 7.698 9.714 -31.832 1.00 46.09 288 ASP A N 1
ATOM 2320 C CA . ASP A 1 288 ? 6.680 9.156 -32.752 1.00 46.09 288 ASP A CA 1
ATOM 2321 C C . ASP A 1 288 ? 6.749 7.639 -33.076 1.00 46.09 288 ASP A C 1
ATOM 2323 O O . ASP A 1 288 ? 6.119 7.191 -34.031 1.00 46.09 288 ASP A O 1
ATOM 2327 N N . GLU A 1 289 ? 7.434 6.790 -32.299 1.00 43.22 289 GLU A N 1
ATOM 2328 C CA . GLU A 1 289 ? 7.349 5.326 -32.500 1.00 43.22 289 GLU A CA 1
ATOM 2329 C C . GLU A 1 289 ? 6.691 4.626 -31.307 1.00 43.22 289 GLU A C 1
ATOM 2331 O O . GLU A 1 289 ? 6.929 4.959 -30.149 1.00 43.22 289 GLU A O 1
ATOM 2336 N N . VAL A 1 290 ? 5.810 3.672 -31.621 1.00 44.62 290 VAL A N 1
ATOM 2337 C CA . VAL A 1 290 ? 5.010 2.862 -30.692 1.00 44.62 290 VAL A CA 1
ATOM 2338 C C . VAL A 1 290 ? 5.828 2.475 -29.450 1.00 44.62 290 VAL A C 1
ATOM 2340 O O . VAL A 1 290 ? 6.914 1.914 -29.572 1.00 44.62 290 VAL A O 1
ATOM 2343 N N . LEU A 1 291 ? 5.272 2.762 -28.264 1.00 52.97 291 LEU A N 1
ATOM 2344 C CA . LEU A 1 291 ? 5.822 2.601 -26.901 1.00 52.97 291 LEU A CA 1
ATOM 2345 C C . LEU A 1 291 ? 6.201 1.150 -26.497 1.00 52.97 291 LEU A C 1
ATOM 2347 O O . LEU A 1 291 ? 6.068 0.771 -25.333 1.00 52.97 291 LEU A O 1
ATOM 2351 N N . THR A 1 292 ? 6.615 0.293 -27.427 1.00 50.44 292 THR A N 1
ATOM 2352 C CA . THR A 1 292 ? 6.668 -1.162 -27.235 1.00 50.44 292 THR A CA 1
ATOM 2353 C C . THR A 1 292 ? 8.060 -1.774 -27.199 1.00 50.44 292 THR A C 1
ATOM 2355 O O . THR A 1 292 ? 8.180 -2.885 -26.685 1.00 50.44 292 THR A O 1
ATOM 2358 N N . GLU A 1 293 ? 9.117 -1.097 -27.656 1.00 51.66 293 GLU A N 1
ATOM 2359 C CA . GLU A 1 293 ? 10.437 -1.732 -27.794 1.00 51.66 293 GLU A CA 1
ATOM 2360 C C . GLU A 1 293 ? 11.567 -0.898 -27.182 1.00 51.66 293 GLU A C 1
ATOM 2362 O O . GLU A 1 293 ? 11.745 0.276 -27.497 1.00 51.66 293 GLU A O 1
ATOM 2367 N N . MET A 1 294 ? 12.342 -1.528 -26.295 1.00 54.53 294 MET A N 1
ATOM 2368 C CA . MET A 1 294 ? 13.667 -1.047 -25.910 1.00 54.53 294 MET A CA 1
ATOM 2369 C C . MET A 1 294 ? 14.674 -1.561 -26.933 1.00 54.53 294 MET A C 1
ATOM 2371 O O . MET A 1 294 ? 14.680 -2.756 -27.229 1.00 54.53 294 MET A O 1
ATOM 2375 N N . ARG A 1 295 ? 15.508 -0.666 -27.467 1.00 54.69 295 ARG A N 1
ATOM 2376 C CA . ARG A 1 295 ? 16.598 -1.020 -28.381 1.00 54.69 295 ARG A CA 1
ATOM 2377 C C . ARG A 1 295 ? 17.927 -0.916 -27.625 1.00 54.69 295 ARG A C 1
ATOM 2379 O O . ARG A 1 295 ? 18.166 0.094 -26.954 1.00 54.69 295 ARG A O 1
ATOM 2386 N N . CYS A 1 296 ? 18.727 -1.976 -27.708 1.00 47.06 296 CYS A N 1
ATOM 2387 C CA . CYS A 1 296 ? 20.134 -1.994 -27.307 1.00 47.06 296 CYS A CA 1
ATOM 2388 C C . CYS A 1 296 ? 20.998 -1.621 -28.513 1.00 47.06 296 CYS A C 1
ATOM 2390 O O . CYS A 1 296 ? 20.651 -2.078 -29.629 1.00 47.06 296 CYS A O 1
#

Foldseek 3Di:
DAQQVVLVVVVCVVVVHPDDDDCVVNWADDDVTCCQVVLLCLLVVLLVDPEAEAELAAPDSRRHQPDDADDFDWDWDDDPPDDTDIDGDDLDDCCVFPCVTPSVLALLVLSSQQNHQWYWYRGRRFIWIAHCQAIATPVRDGDDDVVSNCSRYSLPRVCLLPDDPVSVLVSLQVVVLSSLSHDYPALLCLQSSCVSNVVSSCVSLVFDDGLQFTHPPPPDPPGRVQSQQKDADPPWPDWAFHQADCPHPCRDDAPSHSSRTHHGIHGDDDDVPPDDDDDKDQLPPDDDDDSHDIDD

Organism: NCBI:txid260671

Secondary structure (DSSP, 8-state):
--HHHHHHHHHHHHTT-S----HHHHS--STT-SHHHHHHHHHHHHHHSS-EEEE-S-SSTTT-S-SPPPPPPEEEE--TTSPPEEEE-----HIIIIITSGGGGBHHHHHHHHH-SEEEEE-SS-EEEEETTEEEETT-PEE--HHHHHHT-TTSSHHHHHS-HHHHHHHHHHHHHHHHTSB-SSGGGTTGGGHHHHHHHHHHHT-EEETTEEE--TT--SHHHHHT-EEE-TT-S--EE----TTSS-----TTSGGGEES-EEE--PPTT-------B-TTSSTTS-TT--B-

InterPro domains:
  IPR010730 Heterokaryon incompatibility [PF06985] (1-112)

Sequence (296 aa):
LPATFRDAVKVSRALGCRYLWIDSLCIIQGDGGDFNQEAKHMEQVYSGAYCVLAVSRAASHYAGFLHPRKERDFVALGEDNEPPFYICENIDDFNAHVLEGDLNSRGWVLQEHALARRTIFFTEHQAYWECGEGVRCETMMRMRNDLAAFLGDPSFPRLIETAKQGERIIHYQNLYKRYARLGLTNDYDRPMAIDGLQHRILGALKSQGGFGVFDEGTKKKGLLRRSLLWHRANETPQLKRIVFPKDRTISVVPSWSWMAYTGAIEYEQLEFGGVEWEELQSPWSGGDEVLTEMRC

Radius of gyration: 22.19 Å; chains: 1; bounding box: 59×37×83 Å

pLDDT: mean 86.23, std 10.47, range [43.22, 97.38]